Protein AF-A0A6V7TRR9-F1 (afdb_monomer_lite)

Foldseek 3Di:
DDDDDDDDDPDDDPDDDDDDPDDDDPPPPLPPLAPCPPPPPVVVNVVVVVVVVVVVVVVCCVQQPVVVVVDDDQPDPVDPVSSVLVSCVVPVCSNCPVVVVVVVVLVSLVVVLVVLVVPPDCVDPLSVLVSVLSVLLSCLQVVLVVVLVVLSVVQSVVCVVVVDRDPVSVVVNVVSVVSNVVSVVVSLVSCCVRPPVSVVVVVVVVVVVVVVVCCVVVVPPPPPPPPPPPPPPPPPDDDDDDDD

Structure (mmCIF, N/CA/C/O backbone):
data_AF-A0A6V7TRR9-F1
#
_entry.id   AF-A0A6V7TRR9-F1
#
loop_
_atom_site.group_PDB
_atom_site.id
_atom_site.type_symbol
_atom_site.label_atom_id
_atom_site.label_alt_id
_atom_site.label_comp_id
_atom_site.label_asym_id
_atom_site.label_entity_id
_atom_site.label_seq_id
_atom_site.pdbx_PDB_ins_code
_atom_site.Cartn_x
_atom_site.Cartn_y
_atom_site.Cartn_z
_atom_site.occupancy
_atom_site.B_iso_or_equiv
_atom_site.auth_seq_id
_atom_site.auth_comp_id
_atom_site.auth_asym_id
_atom_site.auth_atom_id
_atom_site.pdbx_PDB_model_num
ATOM 1 N N . MET A 1 1 ? -30.151 -14.901 37.713 1.00 38.03 1 MET A N 1
ATOM 2 C CA . MET A 1 1 ? -28.768 -14.539 38.106 1.00 38.03 1 MET A CA 1
ATOM 3 C C . MET A 1 1 ? -28.454 -13.166 37.511 1.00 38.03 1 MET A C 1
ATOM 5 O O . MET A 1 1 ? -28.958 -12.867 36.439 1.00 38.03 1 MET A O 1
ATOM 9 N N . ARG A 1 2 ? -27.819 -12.290 38.294 1.00 32.06 2 ARG A N 1
ATOM 10 C CA . ARG A 1 2 ? -28.101 -10.841 38.404 1.00 32.06 2 ARG A CA 1
ATOM 11 C C . ARG A 1 2 ? -27.844 -9.983 37.149 1.00 32.06 2 ARG A C 1
ATOM 13 O O . ARG A 1 2 ? -26.783 -10.049 36.542 1.00 32.06 2 ARG A O 1
ATOM 20 N N . ARG A 1 3 ? -28.818 -9.105 36.864 1.00 35.06 3 ARG A N 1
ATOM 21 C CA . ARG A 1 3 ? -28.727 -7.919 35.995 1.00 35.06 3 ARG A CA 1
ATOM 22 C C . ARG A 1 3 ? -27.837 -6.868 36.670 1.00 35.06 3 ARG A C 1
ATOM 24 O O . ARG A 1 3 ? -28.129 -6.480 37.797 1.00 35.06 3 ARG A O 1
ATOM 31 N N . TYR A 1 4 ? -26.810 -6.383 35.979 1.00 39.75 4 TYR A N 1
ATOM 32 C CA . TYR A 1 4 ? -26.099 -5.155 36.342 1.00 39.75 4 TYR A CA 1
ATOM 33 C C . TYR A 1 4 ? -26.648 -4.007 35.489 1.00 39.75 4 TYR A C 1
ATOM 35 O O . TYR A 1 4 ? -26.302 -3.865 34.319 1.00 39.75 4 TYR A O 1
ATOM 43 N N . LEU A 1 5 ? -27.539 -3.211 36.080 1.00 37.50 5 LEU A N 1
ATOM 44 C CA . LEU A 1 5 ? -27.894 -1.877 35.600 1.00 37.50 5 LEU A CA 1
ATOM 45 C C . LEU A 1 5 ? -26.961 -0.890 36.308 1.00 37.50 5 LEU A C 1
ATOM 47 O O . LEU A 1 5 ? -27.165 -0.563 37.473 1.00 37.50 5 LEU A O 1
ATOM 51 N N . GLY A 1 6 ? -25.902 -0.469 35.618 1.00 36.91 6 GLY A N 1
ATOM 52 C CA . GLY A 1 6 ? -25.044 0.628 36.057 1.00 36.91 6 GLY A CA 1
ATOM 53 C C . GLY A 1 6 ? -25.669 1.959 35.655 1.00 36.91 6 GLY A C 1
ATOM 54 O O . GLY A 1 6 ? -25.513 2.400 34.520 1.00 36.91 6 GLY A O 1
ATOM 55 N N . VAL A 1 7 ? -26.400 2.573 36.582 1.00 37.81 7 VAL A N 1
ATOM 56 C CA . VAL A 1 7 ? -26.880 3.955 36.481 1.00 37.81 7 VAL A CA 1
ATOM 57 C C . VAL A 1 7 ? -25.697 4.875 36.785 1.00 37.81 7 VAL A C 1
ATOM 59 O O . VAL A 1 7 ? -25.261 4.966 37.928 1.00 37.81 7 VAL A O 1
ATOM 62 N N . TYR A 1 8 ? -25.154 5.544 35.768 1.00 38.12 8 TYR A N 1
ATOM 63 C CA . TYR A 1 8 ? -24.200 6.634 35.969 1.00 38.12 8 TYR A CA 1
ATOM 64 C C . TYR A 1 8 ? -24.973 7.920 36.275 1.00 38.12 8 TYR A C 1
ATOM 66 O O . TYR A 1 8 ? -25.572 8.524 35.386 1.00 38.12 8 TYR A O 1
ATOM 74 N N . SER A 1 9 ? -24.958 8.342 37.539 1.00 40.31 9 SER A N 1
ATOM 75 C CA . SER A 1 9 ? -25.403 9.672 37.950 1.00 40.31 9 SER A CA 1
ATOM 76 C C . SER A 1 9 ? -24.339 10.704 37.567 1.00 40.31 9 SER A C 1
ATOM 78 O O . SER A 1 9 ? -23.274 10.773 38.179 1.00 40.31 9 SER A O 1
ATOM 80 N N . THR A 1 10 ? -24.614 11.525 36.558 1.00 41.97 10 THR A N 1
ATOM 81 C CA . THR A 1 10 ? -23.818 12.722 36.267 1.00 41.97 10 THR A CA 1
ATOM 82 C C . THR A 1 10 ? -24.244 13.850 37.203 1.00 41.97 10 THR A C 1
ATOM 84 O O . THR A 1 10 ? -25.155 14.617 36.888 1.00 41.97 10 THR A O 1
ATOM 87 N N . THR A 1 11 ? -23.594 13.969 38.357 1.00 46.47 11 THR A N 1
ATOM 88 C CA . THR A 1 11 ? -23.618 15.201 39.153 1.00 46.47 11 THR A CA 1
ATOM 89 C C . THR A 1 11 ? -22.784 16.254 38.424 1.00 46.47 11 THR A C 1
ATOM 91 O O . THR A 1 11 ? -21.558 16.165 38.377 1.00 46.47 11 THR A O 1
ATOM 94 N N . ARG A 1 12 ? -23.458 17.218 37.785 1.00 41.88 12 ARG A N 1
ATOM 95 C CA . ARG A 1 12 ? -22.833 18.443 37.270 1.00 41.88 12 ARG A CA 1
ATOM 96 C C . ARG A 1 12 ? -22.435 19.307 38.460 1.00 41.88 12 ARG A C 1
ATOM 98 O O . ARG A 1 12 ? -23.299 19.673 39.245 1.00 41.88 12 ARG A O 1
ATOM 105 N N . ASP A 1 13 ? -21.154 19.632 38.545 1.00 50.84 13 ASP A N 1
ATOM 106 C CA . ASP A 1 13 ? -20.593 20.592 39.491 1.00 50.84 13 ASP A CA 1
ATOM 107 C C . ASP A 1 13 ? -20.585 21.987 38.825 1.00 50.84 13 ASP A C 1
ATOM 109 O O . ASP A 1 13 ? -19.843 22.193 37.855 1.00 50.84 13 ASP A O 1
ATOM 113 N N . PRO A 1 14 ? -21.459 22.934 39.221 1.00 48.81 14 PRO A N 1
ATOM 114 C CA . PRO A 1 14 ? -21.578 24.235 38.581 1.00 48.81 14 PRO A CA 1
ATOM 115 C C . PRO A 1 14 ? -20.700 25.244 39.324 1.00 48.81 14 PRO A C 1
ATOM 117 O O . PRO A 1 14 ? -21.192 26.060 40.096 1.00 48.81 14 PRO A O 1
ATOM 120 N N . GLY A 1 15 ? -19.383 25.198 39.122 1.00 54.69 15 GLY A N 1
ATOM 121 C CA . GLY A 1 15 ? -18.537 26.164 39.821 1.00 54.69 15 GLY A CA 1
ATOM 122 C C . GLY A 1 15 ? -17.043 25.978 39.664 1.00 54.69 15 GLY A C 1
ATOM 123 O O . GLY A 1 15 ? -16.361 25.692 40.638 1.00 54.69 15 GLY A O 1
ATOM 124 N N . LYS A 1 16 ? -16.504 26.214 38.464 1.00 43.06 16 LYS A N 1
ATOM 125 C CA . LYS A 1 16 ? -15.100 26.634 38.327 1.00 43.06 16 LYS A CA 1
ATOM 126 C C . LYS A 1 16 ? -14.901 27.492 37.085 1.00 43.06 16 LYS A C 1
ATOM 128 O O . LYS A 1 16 ? -14.602 27.019 35.993 1.00 43.06 16 LYS A O 1
ATOM 133 N N . ILE A 1 17 ? -15.080 28.791 37.302 1.00 51.94 17 ILE A N 1
ATOM 134 C CA . ILE A 1 17 ? -14.523 29.858 36.477 1.00 51.94 17 ILE A CA 1
ATOM 135 C C . ILE A 1 17 ? -13.013 29.850 36.736 1.00 51.94 17 ILE A C 1
ATOM 137 O O . ILE A 1 17 ? -12.580 30.118 37.854 1.00 51.94 17 ILE A O 1
ATOM 141 N N . LEU A 1 18 ? -12.212 29.530 35.720 1.00 45.78 18 LEU A N 1
ATOM 142 C CA . LEU A 1 18 ? -10.783 29.832 35.716 1.00 45.78 18 LEU A CA 1
ATOM 143 C C . LEU A 1 18 ? -10.451 30.617 34.451 1.00 45.78 18 LEU A C 1
ATOM 145 O O . LEU A 1 18 ? -10.335 30.088 33.347 1.00 45.78 18 LEU A O 1
ATOM 149 N N . THR A 1 19 ? -10.333 31.920 34.671 1.00 47.03 19 THR A N 1
ATOM 150 C CA . THR A 1 19 ? -9.677 32.913 33.833 1.00 47.03 19 THR A CA 1
ATOM 151 C C . THR A 1 19 ? -8.191 32.572 33.697 1.00 47.03 19 THR A C 1
ATOM 153 O O . THR A 1 19 ? -7.508 32.265 34.671 1.00 47.03 19 THR A O 1
ATOM 156 N N . GLY A 1 20 ? -7.676 32.603 32.468 1.00 38.06 20 GLY A N 1
ATOM 157 C CA . GLY A 1 20 ? -6.274 32.279 32.208 1.00 38.06 20 GLY A CA 1
ATOM 158 C C . GLY A 1 20 ? -5.931 32.205 30.726 1.00 38.06 20 GLY A C 1
ATOM 159 O O . GLY A 1 20 ? -5.372 31.210 30.272 1.00 38.06 20 GLY A O 1
ATOM 160 N N . SER A 1 21 ? -6.270 33.247 29.962 1.00 39.97 21 SER A N 1
ATOM 161 C CA . SER A 1 21 ? -5.803 33.424 28.583 1.00 39.97 21 SER A CA 1
ATOM 162 C C . SER A 1 21 ? -4.301 33.730 28.581 1.00 39.97 21 SER A C 1
ATOM 164 O O . SER A 1 21 ? -3.885 34.886 28.528 1.00 39.97 21 SER A O 1
ATOM 166 N N . ARG A 1 22 ? -3.470 32.685 28.654 1.00 38.69 22 ARG A N 1
ATOM 167 C CA . ARG A 1 22 ? -2.060 32.764 28.255 1.00 38.69 22 ARG A CA 1
ATOM 168 C C . ARG A 1 22 ? -1.987 32.593 26.741 1.00 38.69 22 ARG A C 1
ATOM 170 O O . ARG A 1 22 ? -2.239 31.501 26.229 1.00 38.69 22 ARG A O 1
ATOM 177 N N . SER A 1 23 ? -1.622 33.668 26.048 1.00 45.09 23 SER A N 1
ATOM 178 C CA . SER A 1 23 ? -1.169 33.634 24.660 1.00 45.09 23 SER A CA 1
ATOM 179 C C . SER A 1 23 ? -0.019 32.632 24.541 1.00 45.09 23 SER A C 1
ATOM 181 O O . SER A 1 23 ? 1.038 32.783 25.153 1.00 45.09 23 SER A O 1
ATOM 183 N N . ARG A 1 24 ? -0.247 31.547 23.797 1.00 37.84 24 ARG A N 1
ATOM 184 C CA . ARG A 1 24 ? 0.816 30.607 23.435 1.00 37.84 24 ARG A CA 1
ATOM 185 C C . ARG A 1 24 ? 1.415 31.047 22.100 1.00 37.84 24 ARG A C 1
ATOM 187 O O . ARG A 1 24 ? 0.652 31.395 21.199 1.00 37.84 24 ARG A O 1
ATOM 194 N N . PRO A 1 25 ? 2.749 31.042 21.967 1.00 35.28 25 PRO A N 1
ATOM 195 C CA . PRO A 1 25 ? 3.418 31.497 20.763 1.00 35.28 25 PRO A CA 1
ATOM 196 C C . PRO A 1 25 ? 3.114 30.574 19.581 1.00 35.28 25 PRO A C 1
ATOM 198 O O . PRO A 1 25 ? 2.922 29.362 19.722 1.00 35.28 25 PRO A O 1
ATOM 201 N N . ILE A 1 26 ? 3.087 31.210 18.415 1.00 38.41 26 ILE A N 1
ATOM 202 C CA . ILE A 1 26 ? 2.867 30.677 17.074 1.00 38.41 26 ILE A CA 1
ATOM 203 C C . ILE A 1 26 ? 3.796 29.477 16.832 1.00 38.41 26 ILE A C 1
ATOM 205 O O . ILE A 1 26 ? 4.953 29.606 16.458 1.00 38.41 26 ILE A O 1
ATOM 209 N N . SER A 1 27 ? 3.274 28.283 17.091 1.00 33.06 27 SER A N 1
ATOM 210 C CA . SER A 1 27 ? 3.818 26.986 16.649 1.00 33.06 27 SER A CA 1
ATOM 211 C C . SER A 1 27 ? 2.680 26.011 16.299 1.00 33.06 27 SER A C 1
ATOM 213 O O . SER A 1 27 ? 2.865 24.807 16.135 1.00 33.06 27 SER A O 1
ATOM 215 N N . THR A 1 28 ? 1.461 26.542 16.168 1.00 35.84 28 THR A N 1
ATOM 216 C CA . THR A 1 28 ? 0.192 25.802 16.161 1.00 35.84 28 THR A CA 1
ATOM 217 C C . THR A 1 28 ? -0.247 25.328 14.771 1.00 35.84 28 THR A C 1
ATOM 219 O O . THR A 1 28 ? -1.377 24.881 14.616 1.00 35.84 28 THR A O 1
ATOM 222 N N . ILE A 1 29 ? 0.622 25.376 13.758 1.00 38.75 29 ILE A N 1
ATOM 223 C CA . ILE A 1 29 ? 0.237 25.010 12.382 1.00 38.75 29 ILE A CA 1
ATOM 224 C C . ILE A 1 29 ? 0.508 23.528 12.057 1.00 38.75 29 ILE A C 1
ATOM 226 O O . ILE A 1 29 ? -0.183 22.960 11.221 1.00 38.75 29 ILE A O 1
ATOM 230 N N . TYR A 1 30 ? 1.389 22.829 12.783 1.00 34.22 30 TYR A N 1
ATOM 231 C CA . TYR A 1 30 ? 1.805 21.468 12.388 1.00 34.22 30 TYR A CA 1
ATOM 232 C C . TYR A 1 30 ? 1.307 20.313 13.277 1.00 34.22 30 TYR A C 1
ATOM 234 O O . TYR A 1 30 ? 1.695 19.166 13.083 1.00 34.22 30 TYR A O 1
ATOM 242 N N . ILE A 1 31 ? 0.384 20.562 14.216 1.00 38.81 31 ILE A N 1
ATOM 243 C CA . ILE A 1 31 ? -0.153 19.528 15.134 1.00 38.81 31 ILE A CA 1
ATOM 244 C C . ILE A 1 31 ? -1.664 19.311 14.919 1.00 38.81 31 ILE A C 1
ATOM 246 O O . ILE A 1 31 ? -2.417 19.076 15.860 1.00 38.81 31 ILE A O 1
ATOM 250 N N . HIS A 1 32 ? -2.140 19.384 13.673 1.00 34.19 32 HIS A N 1
ATOM 251 C CA . HIS A 1 32 ? -3.550 19.109 13.355 1.00 34.19 32 HIS A CA 1
ATOM 252 C C . HIS A 1 32 ? -3.826 17.679 12.861 1.00 34.19 32 HIS A C 1
ATOM 254 O O . HIS A 1 32 ? -4.979 17.255 12.875 1.00 34.19 32 HIS A O 1
ATOM 260 N N . ILE A 1 33 ? -2.796 16.901 12.503 1.00 44.62 33 ILE A N 1
ATOM 261 C CA . ILE A 1 33 ? -2.981 15.604 11.824 1.00 44.62 33 ILE A CA 1
ATOM 262 C C . ILE A 1 33 ? -3.364 14.463 12.787 1.00 44.62 33 ILE A C 1
ATOM 264 O O . ILE A 1 33 ? -4.038 13.530 12.367 1.00 44.62 33 ILE A O 1
ATOM 268 N N . PHE A 1 34 ? -3.026 14.544 14.082 1.00 36.44 34 PHE A N 1
ATOM 269 C CA . PHE A 1 34 ? -3.284 13.431 15.018 1.00 36.44 34 PHE A CA 1
ATOM 270 C C . PHE A 1 34 ? -4.059 13.786 16.297 1.00 36.44 34 PHE A C 1
ATOM 272 O O . PHE A 1 34 ? -4.614 12.898 16.933 1.00 36.44 34 PHE A O 1
ATOM 279 N N . PHE A 1 35 ? -4.160 15.068 16.673 1.00 36.88 35 PHE A N 1
ATOM 280 C CA . PHE A 1 35 ? -4.798 15.474 17.940 1.00 36.88 35 PHE A CA 1
ATOM 281 C C . PHE A 1 35 ? -6.204 16.070 17.811 1.00 36.88 35 PHE A C 1
ATOM 283 O O . PHE A 1 35 ? -6.827 16.388 18.820 1.00 36.88 35 PHE A O 1
ATOM 290 N N . SER A 1 36 ? -6.753 16.186 16.602 1.00 39.50 36 SER A N 1
ATOM 291 C CA . SER A 1 36 ? -8.076 16.786 16.399 1.00 39.50 36 SER A CA 1
ATOM 292 C C . SER A 1 36 ? -9.201 15.757 16.249 1.00 39.50 36 SER A C 1
ATOM 294 O O . SER A 1 36 ? -10.174 15.987 15.538 1.00 39.50 36 SER A O 1
ATOM 296 N N . TYR A 1 37 ? -9.111 14.617 16.937 1.00 40.84 37 TYR A N 1
ATOM 297 C CA . TYR A 1 37 ? -10.202 13.634 16.925 1.00 40.84 37 TYR A CA 1
ATOM 298 C C . TYR A 1 37 ? -11.494 14.176 17.573 1.00 40.84 37 TYR A C 1
ATOM 300 O O . TYR A 1 37 ? -12.577 13.673 17.291 1.00 40.84 37 TYR A O 1
ATOM 308 N N . ASN A 1 38 ? -11.394 15.233 18.391 1.00 44.53 38 ASN A N 1
ATOM 309 C CA . ASN A 1 38 ? -12.534 15.776 19.131 1.00 44.53 38 ASN A CA 1
ATOM 310 C C . ASN A 1 38 ? -13.180 17.037 18.533 1.00 44.53 38 ASN A C 1
ATOM 312 O O . ASN A 1 38 ? -14.278 17.356 18.966 1.00 44.53 38 ASN A O 1
ATOM 316 N N . ASN A 1 39 ? -12.567 17.737 17.565 1.00 46.91 39 ASN A N 1
ATOM 317 C CA . ASN A 1 39 ? -13.111 19.016 17.062 1.00 46.91 39 ASN A CA 1
ATOM 318 C C . ASN A 1 39 ? -12.964 19.274 15.552 1.00 46.91 39 ASN A C 1
ATOM 320 O O . ASN A 1 39 ? -13.556 20.231 15.054 1.00 46.91 39 ASN A O 1
ATOM 324 N N . LEU A 1 40 ? -12.228 18.456 14.791 1.00 50.34 40 LEU A N 1
ATOM 325 C CA . LEU A 1 40 ? -12.258 18.568 13.332 1.00 50.34 40 LEU A CA 1
ATOM 326 C C . LEU A 1 40 ? -13.525 17.881 12.817 1.00 50.34 40 LEU A C 1
ATOM 328 O O . LEU A 1 40 ? -13.750 16.694 13.057 1.00 50.34 40 LEU A O 1
ATOM 332 N N . ASN A 1 41 ? -14.367 18.631 12.103 1.00 60.19 41 ASN A N 1
ATOM 333 C CA . ASN A 1 41 ? -15.529 18.069 11.426 1.00 60.19 41 ASN A CA 1
ATOM 334 C C . ASN A 1 41 ? -15.019 16.968 10.483 1.00 60.19 41 ASN A C 1
ATOM 336 O O . ASN A 1 41 ? -14.326 17.265 9.508 1.00 60.19 41 ASN A O 1
ATOM 340 N N . LYS A 1 42 ? -15.305 15.697 10.809 1.00 59.28 42 LYS A N 1
ATOM 341 C CA . LYS A 1 42 ? -14.736 14.500 10.153 1.00 59.28 42 LYS A CA 1
ATOM 342 C C . LYS A 1 42 ? -14.783 14.585 8.622 1.00 59.28 42 LYS A C 1
ATOM 344 O O . LYS A 1 42 ? -13.878 14.097 7.954 1.00 59.28 42 LYS A O 1
ATOM 349 N N . LYS A 1 43 ? -15.800 15.269 8.083 1.00 60.09 43 LYS A N 1
ATOM 350 C CA . LYS A 1 43 ? -15.958 15.578 6.656 1.00 60.09 43 LYS A CA 1
ATOM 351 C C . LYS A 1 43 ? -14.763 16.341 6.071 1.00 60.09 43 LYS A C 1
ATOM 353 O O . LYS A 1 43 ? -14.210 15.895 5.076 1.00 60.09 43 LYS A O 1
ATOM 358 N N . PHE A 1 44 ? -14.328 17.441 6.690 1.00 64.75 44 PHE A N 1
ATOM 359 C CA . PHE A 1 44 ? -13.210 18.247 6.180 1.00 64.75 44 PHE A CA 1
ATOM 360 C C . PHE A 1 44 ? -11.876 17.505 6.256 1.00 64.75 44 PHE A C 1
ATOM 362 O O . PHE A 1 44 ? -11.056 17.638 5.356 1.00 64.75 44 PHE A O 1
ATOM 369 N N . TYR A 1 45 ? -11.678 16.679 7.287 1.00 62.31 45 TYR A N 1
ATOM 370 C CA . TYR A 1 45 ? -10.485 15.839 7.402 1.00 62.31 45 TYR A CA 1
ATOM 371 C C . TYR A 1 45 ? -10.397 14.804 6.268 1.00 62.31 45 TYR A C 1
ATOM 373 O O . TYR A 1 45 ? -9.347 14.671 5.640 1.00 62.31 45 TYR A O 1
ATOM 381 N N . ILE A 1 46 ? -11.510 14.115 5.980 1.00 64.50 46 ILE A N 1
ATOM 382 C CA . ILE A 1 46 ? -11.594 13.146 4.878 1.00 64.50 46 ILE A CA 1
ATOM 383 C C . ILE A 1 46 ? -11.390 13.849 3.533 1.00 64.50 46 ILE A C 1
ATOM 385 O O . ILE A 1 46 ? -10.608 13.363 2.724 1.00 64.50 46 ILE A O 1
ATOM 389 N N . ILE A 1 47 ? -12.032 15.005 3.315 1.00 63.88 47 ILE A N 1
ATOM 390 C CA . ILE A 1 47 ? -11.865 15.795 2.085 1.00 63.88 47 ILE A CA 1
ATOM 391 C C . ILE A 1 47 ? -10.399 16.194 1.903 1.00 63.88 47 ILE A C 1
ATOM 393 O O . ILE A 1 47 ? -9.849 15.962 0.839 1.00 63.88 47 ILE A O 1
ATOM 397 N N . ALA A 1 48 ? -9.734 16.717 2.935 1.00 68.94 48 ALA A N 1
ATOM 398 C CA . ALA A 1 48 ? -8.333 17.122 2.834 1.00 68.94 48 ALA A CA 1
ATOM 399 C C . ALA A 1 48 ? -7.395 15.946 2.500 1.00 68.94 48 ALA A C 1
ATOM 401 O O . ALA A 1 48 ? -6.498 16.097 1.668 1.00 68.94 48 ALA A O 1
ATOM 402 N N . HIS A 1 49 ? -7.614 14.770 3.104 1.00 68.38 49 HIS A N 1
ATOM 403 C CA . HIS A 1 49 ? -6.847 13.564 2.768 1.00 68.38 49 HIS A CA 1
ATOM 404 C C . HIS A 1 49 ? -7.110 13.110 1.332 1.00 68.38 49 HIS A C 1
ATOM 406 O O . HIS A 1 49 ? -6.163 12.822 0.604 1.00 68.38 49 HIS A O 1
ATOM 412 N N . LEU A 1 50 ? -8.377 13.089 0.913 1.00 68.44 50 LEU A N 1
ATOM 413 C CA . LEU A 1 50 ? -8.764 12.677 -0.432 1.00 68.44 50 LEU A CA 1
ATOM 414 C C . LEU A 1 50 ? -8.213 13.634 -1.497 1.00 68.44 50 LEU A C 1
ATOM 416 O O . LEU A 1 50 ? -7.647 13.175 -2.480 1.00 68.44 50 LEU A O 1
ATOM 420 N N . THR A 1 51 ? -8.307 14.949 -1.283 1.00 72.75 51 THR A N 1
ATOM 421 C CA . THR A 1 51 ? -7.750 15.962 -2.193 1.00 72.75 51 THR A CA 1
ATOM 422 C C . THR A 1 51 ? -6.238 15.822 -2.317 1.00 72.75 51 THR A C 1
ATOM 424 O O . THR A 1 51 ? -5.712 15.883 -3.421 1.00 72.75 51 THR A O 1
ATOM 427 N N . THR A 1 52 ? -5.539 15.601 -1.200 1.00 71.69 52 THR A N 1
ATOM 428 C CA . THR A 1 52 ? -4.087 15.374 -1.210 1.00 71.69 52 THR A CA 1
ATOM 429 C C . THR A 1 52 ? -3.728 14.123 -2.014 1.00 71.69 52 THR A C 1
ATOM 431 O O . THR A 1 52 ? -2.808 14.163 -2.824 1.00 71.69 52 THR A O 1
ATOM 434 N N . LEU A 1 53 ? -4.475 13.031 -1.830 1.00 72.81 53 LEU A N 1
ATOM 435 C CA . LEU A 1 53 ? -4.257 11.775 -2.550 1.00 72.81 53 LEU A CA 1
ATOM 436 C C . LEU A 1 53 ? -4.504 11.932 -4.058 1.00 72.81 53 LEU A C 1
ATOM 438 O O . LEU A 1 53 ? -3.633 11.592 -4.849 1.00 72.81 53 LEU A O 1
ATOM 442 N N . ILE A 1 54 ? -5.621 12.553 -4.448 1.00 77.06 54 ILE A N 1
ATOM 443 C CA . ILE A 1 54 ? -5.941 12.836 -5.857 1.00 77.06 54 ILE A CA 1
ATOM 444 C C . ILE A 1 54 ? -4.878 13.736 -6.494 1.00 77.06 54 ILE A C 1
ATOM 446 O O . ILE A 1 54 ? -4.476 13.503 -7.630 1.00 77.06 54 ILE A O 1
ATOM 450 N N . LEU A 1 55 ? -4.405 14.762 -5.781 1.00 80.00 55 LEU A N 1
ATOM 451 C CA . LEU A 1 55 ? -3.354 15.644 -6.286 1.00 80.00 55 LEU A CA 1
ATOM 452 C C . LEU A 1 55 ? -2.063 14.865 -6.570 1.00 80.00 55 LEU A C 1
ATOM 454 O O . LEU A 1 55 ? -1.432 15.090 -7.601 1.00 80.00 55 LEU A O 1
ATOM 458 N N . PHE A 1 56 ? -1.690 13.933 -5.689 1.00 76.31 56 PHE A N 1
ATOM 459 C CA . PHE A 1 56 ? -0.537 13.063 -5.917 1.00 76.31 56 PHE A CA 1
ATOM 460 C C . PHE A 1 56 ? -0.732 12.144 -7.121 1.00 76.31 56 PHE A C 1
ATOM 462 O O . PHE A 1 56 ? 0.176 12.048 -7.946 1.00 76.31 56 PHE A O 1
ATOM 469 N N . ASP A 1 57 ? -1.908 11.538 -7.268 1.00 75.81 57 ASP A N 1
ATOM 470 C CA . ASP A 1 57 ? -2.215 10.684 -8.418 1.00 75.81 57 ASP A CA 1
ATOM 471 C C . ASP A 1 57 ? -2.166 11.471 -9.735 1.00 75.81 57 ASP A C 1
ATOM 473 O O . ASP A 1 57 ? -1.642 10.973 -10.729 1.00 75.81 57 ASP A O 1
ATOM 477 N N . ILE A 1 58 ? -2.629 12.728 -9.740 1.00 84.00 58 ILE A N 1
ATOM 478 C CA . ILE A 1 58 ? -2.521 13.626 -10.901 1.00 84.00 58 ILE A CA 1
ATOM 479 C C . ILE A 1 58 ? -1.053 13.920 -11.228 1.00 84.00 58 ILE A C 1
ATOM 481 O O . ILE A 1 58 ? -0.674 13.864 -12.395 1.00 84.00 58 ILE A O 1
ATOM 485 N N . ILE A 1 59 ? -0.214 14.210 -10.229 1.00 81.44 59 ILE A N 1
ATOM 486 C CA . ILE A 1 59 ? 1.222 14.456 -10.447 1.00 81.44 59 ILE A CA 1
ATOM 487 C C . ILE A 1 59 ? 1.893 13.210 -11.033 1.00 81.44 59 ILE A C 1
ATOM 489 O O . ILE A 1 59 ? 2.635 13.320 -12.008 1.00 81.44 59 ILE A O 1
ATOM 493 N N . ILE A 1 60 ? 1.608 12.028 -10.480 1.00 76.19 60 ILE A N 1
ATOM 494 C CA . ILE A 1 60 ? 2.125 10.760 -11.007 1.00 76.19 60 ILE A CA 1
ATOM 495 C C . ILE A 1 60 ? 1.629 10.554 -12.440 1.00 76.19 60 ILE A C 1
ATOM 497 O O . ILE A 1 60 ? 2.430 10.269 -13.321 1.00 76.19 60 ILE A O 1
ATOM 501 N N . PHE A 1 61 ? 0.345 10.764 -12.718 1.00 79.94 61 PHE A N 1
ATOM 502 C CA . PHE A 1 61 ? -0.202 10.633 -14.068 1.00 79.94 61 PHE A CA 1
ATOM 503 C C . PHE A 1 61 ? 0.491 11.568 -15.072 1.00 79.94 61 PHE A C 1
ATOM 505 O O . PHE A 1 61 ? 0.915 11.125 -16.139 1.00 79.94 61 PHE A O 1
ATOM 512 N N . LEU A 1 62 ? 0.664 12.845 -14.727 1.00 82.88 62 LEU A N 1
ATOM 513 C CA . LEU A 1 62 ? 1.310 13.827 -15.602 1.00 82.88 62 LEU A CA 1
ATOM 514 C C . LEU A 1 62 ? 2.800 13.535 -15.821 1.00 82.88 62 LEU A C 1
ATOM 516 O O . LEU A 1 62 ? 3.304 13.758 -16.916 1.00 82.88 62 LEU A O 1
ATOM 520 N N . LEU A 1 63 ? 3.508 13.027 -14.810 1.00 77.81 63 LEU A N 1
ATOM 521 C CA . LEU A 1 63 ? 4.937 12.721 -14.928 1.00 77.81 63 LEU A CA 1
ATOM 522 C C . LEU A 1 63 ? 5.213 11.364 -15.589 1.00 77.81 63 LEU A C 1
ATOM 524 O O . LEU A 1 63 ? 6.237 11.221 -16.251 1.00 77.81 63 LEU A O 1
ATOM 528 N N . TYR A 1 64 ? 4.330 10.378 -15.405 1.00 71.75 64 TYR A N 1
ATOM 529 C CA . TYR A 1 64 ? 4.571 8.999 -15.838 1.00 71.75 64 TYR A CA 1
ATOM 530 C C . TYR A 1 64 ? 3.798 8.607 -17.092 1.00 71.75 64 TYR A C 1
ATOM 532 O O . TYR A 1 64 ? 4.328 7.868 -17.912 1.00 71.75 64 TYR A O 1
ATOM 540 N N . ILE A 1 65 ? 2.556 9.073 -17.247 1.00 74.56 65 ILE A N 1
ATOM 541 C CA . ILE A 1 65 ? 1.662 8.612 -18.316 1.00 74.56 65 ILE A CA 1
ATOM 542 C C . ILE A 1 65 ? 1.652 9.572 -19.500 1.00 74.56 65 ILE A C 1
ATOM 544 O O . ILE A 1 65 ? 1.677 9.114 -20.638 1.00 74.56 65 ILE A O 1
ATOM 548 N N . MET A 1 66 ? 1.659 10.890 -19.269 1.00 79.50 66 MET A N 1
ATOM 549 C CA . MET A 1 66 ? 1.653 11.848 -20.384 1.00 79.50 66 MET A CA 1
ATOM 550 C C . MET A 1 66 ? 2.816 11.658 -21.370 1.00 79.50 66 MET A C 1
ATOM 552 O O . MET A 1 66 ? 2.544 11.595 -22.568 1.00 79.50 66 MET A O 1
ATOM 556 N N . PRO A 1 67 ? 4.071 11.476 -20.918 1.00 75.19 67 PRO A N 1
ATOM 557 C CA . PRO A 1 67 ? 5.192 11.297 -21.836 1.00 75.19 67 PRO A CA 1
ATOM 558 C C . PRO A 1 67 ? 5.113 10.023 -22.691 1.00 75.19 67 PRO A C 1
ATOM 560 O O . PRO A 1 67 ? 5.775 9.943 -23.720 1.00 75.19 67 PRO A O 1
ATOM 563 N N . ILE A 1 68 ? 4.309 9.024 -22.296 1.00 71.25 68 ILE A N 1
ATOM 564 C CA . ILE A 1 68 ? 4.133 7.775 -23.060 1.00 71.25 68 ILE A CA 1
ATOM 565 C C . ILE A 1 68 ? 3.433 8.048 -24.395 1.00 71.25 68 ILE A C 1
ATOM 567 O O . ILE A 1 68 ? 3.747 7.400 -25.392 1.00 71.25 68 ILE A O 1
ATOM 571 N N . PHE A 1 69 ? 2.517 9.022 -24.447 1.00 77.88 69 PHE A N 1
ATOM 572 C CA . PHE A 1 69 ? 1.742 9.315 -25.658 1.00 77.88 69 PHE A CA 1
ATOM 573 C C . PHE A 1 69 ? 2.589 9.848 -26.820 1.00 77.88 69 PHE A C 1
ATOM 575 O O . PHE A 1 69 ? 2.168 9.740 -27.972 1.00 77.88 69 PHE A O 1
ATOM 582 N N . ASP A 1 70 ? 3.788 10.359 -26.538 1.00 77.81 70 ASP A N 1
ATOM 583 C CA . ASP A 1 70 ? 4.688 10.898 -27.556 1.00 77.81 70 ASP A CA 1
ATOM 584 C C . ASP A 1 70 ? 5.550 9.813 -28.240 1.00 77.81 70 ASP A C 1
ATOM 586 O O . ASP A 1 70 ? 6.180 10.082 -29.267 1.00 77.81 70 ASP A O 1
ATOM 590 N N . TYR A 1 71 ? 5.559 8.568 -27.739 1.00 67.44 71 TYR A N 1
ATOM 591 C CA . TYR A 1 71 ? 6.403 7.489 -28.272 1.00 67.44 71 TYR A CA 1
ATOM 592 C C . TYR A 1 71 ? 5.605 6.446 -29.065 1.00 67.44 71 TYR A C 1
ATOM 594 O O . TYR A 1 71 ? 4.728 5.760 -28.549 1.00 67.44 71 TYR A O 1
ATOM 602 N N . LYS A 1 72 ? 5.963 6.268 -30.345 1.00 63.12 72 LYS A N 1
ATOM 603 C CA . LYS A 1 72 ? 5.247 5.380 -31.283 1.00 63.12 72 LYS A CA 1
ATOM 604 C C . LYS A 1 72 ? 5.571 3.883 -31.158 1.00 63.12 72 LYS A C 1
ATOM 606 O O . LYS A 1 72 ? 4.835 3.083 -31.726 1.00 63.12 72 LYS A O 1
ATOM 611 N N . THR A 1 73 ? 6.647 3.484 -30.472 1.00 66.31 73 THR A N 1
ATOM 612 C CA . THR A 1 73 ? 7.154 2.092 -30.520 1.00 66.31 73 THR A CA 1
ATOM 613 C C . THR A 1 73 ? 7.785 1.603 -29.210 1.00 66.31 73 THR A C 1
ATOM 615 O O . THR A 1 73 ? 8.854 0.995 -29.230 1.00 66.31 73 THR A O 1
ATOM 618 N N . VAL A 1 74 ? 7.162 1.854 -28.055 1.00 61.78 74 VAL A N 1
ATOM 619 C CA . VAL A 1 74 ? 7.627 1.239 -26.798 1.00 61.78 74 VAL A CA 1
ATOM 620 C C . VAL A 1 74 ? 7.072 -0.183 -26.710 1.00 61.78 74 VAL A C 1
ATOM 622 O O . VAL A 1 74 ? 5.858 -0.379 -26.720 1.00 61.78 74 VAL A O 1
ATOM 625 N N . ILE A 1 75 ? 7.951 -1.185 -26.637 1.00 61.50 75 ILE A N 1
ATOM 626 C CA . ILE A 1 75 ? 7.551 -2.563 -26.333 1.00 61.50 75 ILE A CA 1
ATOM 627 C C . ILE A 1 75 ? 7.235 -2.610 -24.837 1.00 61.50 75 ILE A C 1
ATOM 629 O O . ILE A 1 75 ? 8.137 -2.569 -24.006 1.00 61.50 75 ILE A O 1
ATOM 633 N N . VAL A 1 76 ? 5.946 -2.651 -24.503 1.00 64.31 76 VAL A N 1
ATOM 634 C CA . VAL A 1 76 ? 5.463 -2.753 -23.123 1.00 64.31 76 VAL A CA 1
ATOM 635 C C . VAL A 1 76 ? 5.161 -4.222 -22.838 1.00 64.31 76 VAL A C 1
ATOM 637 O O . VAL A 1 76 ? 4.314 -4.830 -23.491 1.00 64.31 76 VAL A O 1
ATOM 640 N N . THR A 1 77 ? 5.849 -4.803 -21.860 1.00 65.19 77 THR A N 1
ATOM 641 C CA . THR A 1 77 ? 5.629 -6.176 -21.370 1.00 65.19 77 THR A CA 1
ATOM 642 C C . THR A 1 77 ? 4.413 -6.278 -20.441 1.00 65.19 77 THR A C 1
ATOM 644 O O . THR A 1 77 ? 4.040 -7.365 -20.005 1.00 65.19 77 THR A O 1
ATOM 647 N N . GLY A 1 78 ? 3.781 -5.140 -20.132 1.00 64.19 78 GLY A N 1
ATOM 648 C CA . GLY A 1 78 ? 2.686 -5.023 -19.168 1.00 64.19 78 GLY A CA 1
ATOM 649 C C . GLY A 1 78 ? 3.177 -4.965 -17.721 1.00 64.19 78 GLY A C 1
ATOM 650 O O . GLY A 1 78 ? 2.367 -4.903 -16.796 1.00 64.19 78 GLY A O 1
ATOM 651 N N . SER A 1 79 ? 4.497 -4.968 -17.515 1.00 67.88 79 SER A N 1
ATOM 652 C CA . SER A 1 79 ? 5.108 -4.802 -16.205 1.00 67.88 79 SER A CA 1
ATOM 653 C C . SER A 1 79 ? 4.976 -3.354 -15.742 1.00 67.88 79 SER A C 1
ATOM 655 O O . SER A 1 79 ? 5.240 -2.416 -16.492 1.00 67.88 79 SER A O 1
ATOM 657 N N . SER A 1 80 ? 4.652 -3.145 -14.464 1.00 65.31 80 SER A N 1
ATOM 658 C CA . SER A 1 80 ? 4.698 -1.808 -13.856 1.00 65.31 80 SER A CA 1
ATOM 659 C C . SER A 1 80 ? 6.101 -1.189 -13.901 1.00 65.31 80 SER A C 1
ATOM 661 O O . SER A 1 80 ? 6.229 0.032 -13.816 1.00 65.31 80 SER A O 1
ATOM 663 N N . PHE A 1 81 ? 7.145 -2.011 -14.054 1.00 68.12 81 PHE A N 1
ATOM 664 C CA . PHE A 1 81 ? 8.522 -1.547 -14.213 1.00 68.12 81 PHE A CA 1
ATOM 665 C C . PHE A 1 81 ? 8.797 -0.916 -15.570 1.00 68.12 81 PHE A C 1
ATOM 667 O O . PHE A 1 81 ? 9.644 -0.031 -15.634 1.00 68.12 81 PHE A O 1
ATOM 674 N N . ASP A 1 82 ? 8.068 -1.292 -16.621 1.00 69.50 82 ASP A N 1
ATOM 675 C CA . ASP A 1 82 ? 8.255 -0.699 -17.949 1.00 69.50 82 ASP A CA 1
ATOM 676 C C . ASP A 1 82 ? 7.995 0.808 -17.893 1.00 69.50 82 ASP A C 1
ATOM 678 O O . ASP A 1 82 ? 8.753 1.591 -18.456 1.00 69.50 82 ASP A O 1
ATOM 682 N N . ASN A 1 83 ? 6.997 1.223 -17.104 1.00 71.00 83 ASN A N 1
ATOM 683 C CA . ASN A 1 83 ? 6.712 2.633 -16.848 1.00 71.00 83 ASN A CA 1
ATOM 684 C C . ASN A 1 83 ? 7.872 3.331 -16.125 1.00 71.00 83 ASN A C 1
ATOM 686 O O . ASN A 1 83 ? 8.190 4.473 -16.437 1.00 71.00 83 ASN A O 1
ATOM 690 N N . ILE A 1 84 ? 8.520 2.661 -15.166 1.00 72.50 84 ILE A N 1
ATOM 691 C CA . ILE A 1 84 ? 9.648 3.230 -14.413 1.00 72.50 84 ILE A CA 1
ATOM 692 C C . ILE A 1 84 ? 10.872 3.374 -15.318 1.00 72.50 84 ILE A C 1
ATOM 694 O O . ILE A 1 84 ? 11.482 4.441 -15.338 1.00 72.50 84 ILE A O 1
ATOM 698 N N . TYR A 1 85 ? 11.214 2.337 -16.087 1.00 71.88 85 TYR A N 1
ATOM 699 C CA . TYR A 1 85 ? 12.324 2.376 -17.042 1.00 71.88 85 TYR A CA 1
ATOM 700 C C . TYR A 1 85 ? 12.099 3.421 -18.132 1.00 71.88 85 TYR A C 1
ATOM 702 O O . TYR A 1 85 ? 13.006 4.189 -18.449 1.00 71.88 85 TYR A O 1
ATOM 710 N N . PHE A 1 86 ? 10.880 3.498 -18.661 1.00 73.69 86 PHE A N 1
ATOM 711 C CA . PHE A 1 86 ? 10.507 4.497 -19.651 1.00 73.69 86 PHE A CA 1
ATOM 712 C C . PHE A 1 86 ? 10.660 5.920 -19.098 1.00 73.69 86 PHE A C 1
ATOM 714 O O . PHE A 1 86 ? 11.337 6.756 -19.695 1.00 73.69 86 PHE A O 1
ATOM 721 N N . VAL A 1 87 ? 10.120 6.183 -17.909 1.00 74.69 87 VAL A N 1
ATOM 722 C CA . VAL A 1 87 ? 10.232 7.493 -17.255 1.00 74.69 87 VAL A CA 1
ATOM 723 C C . VAL A 1 87 ? 11.684 7.834 -16.914 1.00 74.69 87 VAL A C 1
ATOM 725 O O . VAL A 1 87 ? 12.101 8.972 -17.121 1.00 74.69 87 VAL A O 1
ATOM 728 N N . TYR A 1 88 ? 12.477 6.848 -16.481 1.00 76.62 88 TYR A N 1
ATOM 729 C CA . TYR A 1 88 ? 13.919 7.003 -16.269 1.00 76.62 88 TYR A CA 1
ATOM 730 C C . TYR A 1 88 ? 14.654 7.386 -17.562 1.00 76.62 88 TYR A C 1
ATOM 732 O O . TYR A 1 88 ? 15.540 8.237 -17.527 1.00 76.62 88 TYR A O 1
ATOM 740 N N . SER A 1 89 ? 14.268 6.801 -18.704 1.00 75.69 89 SER A N 1
ATOM 741 C CA . SER A 1 89 ? 14.874 7.100 -20.011 1.00 75.69 89 SER A CA 1
ATOM 742 C C . SER A 1 89 ? 14.590 8.525 -20.502 1.00 75.69 89 SER A C 1
ATOM 744 O O . SER A 1 89 ? 15.425 9.108 -21.189 1.00 75.69 89 SER A O 1
ATOM 746 N N . ILE A 1 90 ? 13.448 9.109 -20.115 1.00 80.88 90 ILE A N 1
ATOM 747 C CA . ILE A 1 90 ? 13.110 10.508 -20.415 1.00 80.88 90 ILE A CA 1
ATOM 748 C C . ILE A 1 90 ? 13.875 11.450 -19.490 1.00 80.88 90 ILE A C 1
ATOM 750 O O . ILE A 1 90 ? 14.501 12.409 -19.941 1.00 80.88 90 ILE A O 1
ATOM 754 N N . ASN A 1 91 ? 13.792 11.206 -18.181 1.00 80.50 91 ASN A N 1
ATOM 755 C CA . ASN A 1 91 ? 14.511 11.983 -17.188 1.00 80.50 91 ASN A CA 1
ATOM 756 C C . ASN A 1 91 ? 14.841 11.107 -15.970 1.00 80.50 91 ASN A C 1
ATOM 758 O O . ASN A 1 91 ? 13.928 10.707 -15.238 1.00 80.50 91 ASN A O 1
ATOM 762 N N . PRO A 1 92 ? 16.132 10.879 -15.671 1.00 80.69 92 PRO A N 1
ATOM 763 C CA . PRO A 1 92 ? 16.531 10.001 -14.578 1.00 80.69 92 PRO A CA 1
ATOM 764 C C . PRO A 1 92 ? 16.082 10.512 -13.202 1.00 80.69 92 PRO A C 1
ATOM 766 O O . PRO A 1 92 ? 16.036 9.730 -12.261 1.00 80.69 92 PRO A O 1
ATOM 769 N N . ILE A 1 93 ? 15.711 11.793 -13.059 1.00 79.69 93 ILE A N 1
ATOM 770 C CA . ILE A 1 93 ? 15.207 12.370 -11.802 1.00 79.69 93 ILE A CA 1
ATOM 771 C C . ILE A 1 93 ? 13.751 11.949 -11.524 1.00 79.69 93 ILE A C 1
ATOM 773 O O . ILE A 1 93 ? 13.343 11.864 -10.365 1.00 79.69 93 ILE A O 1
ATOM 777 N N . PHE A 1 94 ? 12.943 11.666 -12.549 1.00 78.25 94 PHE A N 1
ATOM 778 C CA . PHE A 1 94 ? 11.498 11.449 -12.382 1.00 78.25 94 PHE A CA 1
ATOM 779 C C . PHE A 1 94 ? 11.117 10.253 -11.489 1.00 78.25 94 PHE A C 1
ATOM 781 O O . PHE A 1 94 ? 10.227 10.411 -10.642 1.00 78.25 94 PHE A O 1
ATOM 788 N N . PRO A 1 95 ? 11.815 9.104 -11.560 1.00 73.44 95 PRO A N 1
ATOM 789 C CA . PRO A 1 95 ? 11.610 7.981 -10.640 1.00 73.44 95 PRO A CA 1
ATOM 790 C C . PRO A 1 95 ? 11.840 8.309 -9.157 1.00 73.44 95 PRO A C 1
ATOM 792 O O . PRO A 1 95 ? 11.320 7.615 -8.284 1.00 73.44 95 PRO A O 1
ATOM 795 N N . PHE A 1 96 ? 12.563 9.390 -8.841 1.00 76.38 96 PHE A N 1
ATOM 796 C CA . PHE A 1 96 ? 12.844 9.793 -7.460 1.00 76.38 96 PHE A CA 1
ATOM 797 C C . PHE A 1 96 ? 11.721 10.620 -6.812 1.00 76.38 96 PHE A C 1
ATOM 799 O O . PHE A 1 96 ? 11.678 10.722 -5.585 1.00 76.38 96 PHE A O 1
ATOM 806 N N . PHE A 1 97 ? 10.778 11.187 -7.575 1.00 79.25 97 PHE A N 1
ATOM 807 C CA . PHE A 1 97 ? 9.687 11.988 -6.992 1.00 79.25 97 PHE A CA 1
ATOM 808 C C . PHE A 1 97 ? 8.765 11.180 -6.062 1.00 79.25 97 PHE A C 1
ATOM 810 O O . PHE A 1 97 ? 8.544 11.628 -4.931 1.00 79.25 97 PHE A O 1
ATOM 817 N N . PRO A 1 98 ? 8.264 9.987 -6.447 1.00 74.44 98 PRO A N 1
ATOM 818 C CA . PRO A 1 98 ? 7.488 9.145 -5.534 1.00 74.44 98 PRO A CA 1
ATOM 819 C C . PRO A 1 98 ? 8.273 8.750 -4.280 1.00 74.44 98 PRO A C 1
ATOM 821 O O . PRO A 1 98 ? 7.710 8.704 -3.185 1.00 74.44 98 PRO A O 1
ATOM 824 N N . MET A 1 99 ? 9.586 8.525 -4.414 1.00 74.44 99 MET A N 1
ATOM 825 C CA . MET A 1 99 ? 10.467 8.238 -3.281 1.00 74.44 99 MET A CA 1
ATOM 826 C C . MET A 1 99 ? 10.521 9.421 -2.311 1.00 74.44 99 MET A C 1
ATOM 828 O O . MET A 1 99 ? 10.348 9.234 -1.107 1.00 74.44 99 MET A O 1
ATOM 832 N N . LEU A 1 100 ? 10.700 10.641 -2.822 1.00 79.81 100 LEU A N 1
ATOM 833 C CA . LEU A 1 100 ? 10.757 11.857 -2.010 1.00 79.81 100 LEU A CA 1
ATOM 834 C C . LEU A 1 100 ? 9.433 12.114 -1.279 1.00 79.81 100 LEU A C 1
ATOM 836 O O . LEU A 1 100 ? 9.436 12.372 -0.074 1.00 79.81 100 LEU A O 1
ATOM 840 N N . ILE A 1 101 ? 8.303 11.969 -1.976 1.00 77.50 101 ILE A N 1
ATOM 841 C CA . ILE A 1 101 ? 6.965 12.082 -1.374 1.00 77.50 101 ILE A CA 1
ATOM 842 C C . ILE A 1 101 ? 6.809 11.063 -0.246 1.00 77.50 101 ILE A C 1
ATOM 844 O O . ILE A 1 101 ? 6.380 11.412 0.855 1.00 77.50 101 ILE A O 1
ATOM 848 N N . PHE A 1 102 ? 7.216 9.818 -0.481 1.00 73.88 102 PHE A N 1
ATOM 849 C CA . PHE A 1 102 ? 7.109 8.783 0.533 1.00 73.88 102 PHE A CA 1
ATOM 850 C C . PHE A 1 102 ? 8.025 9.024 1.736 1.00 73.88 102 PHE A C 1
ATOM 852 O O . PHE A 1 102 ? 7.604 8.796 2.873 1.00 73.88 102 PHE A O 1
ATOM 859 N N . ILE A 1 103 ? 9.258 9.496 1.526 1.00 77.62 103 ILE A N 1
ATOM 860 C CA . ILE A 1 103 ? 10.165 9.879 2.619 1.00 77.62 103 ILE A CA 1
ATOM 861 C C . ILE A 1 103 ? 9.505 10.962 3.475 1.00 77.62 103 ILE A C 1
ATOM 863 O O . ILE A 1 103 ? 9.473 10.839 4.700 1.00 77.62 103 ILE A O 1
ATOM 867 N N . ILE A 1 104 ? 8.897 11.973 2.848 1.00 80.00 104 ILE A N 1
ATOM 868 C CA . ILE A 1 104 ? 8.153 13.020 3.560 1.00 80.00 104 ILE A CA 1
ATOM 869 C C . ILE A 1 104 ? 6.987 12.414 4.354 1.00 80.00 104 ILE A C 1
ATOM 871 O O . ILE A 1 104 ? 6.836 12.704 5.543 1.00 80.00 104 ILE A O 1
ATOM 875 N N . SER A 1 105 ? 6.181 11.534 3.750 1.00 76.81 105 SER A N 1
ATOM 876 C CA . SER A 1 105 ? 5.091 10.840 4.454 1.00 76.81 105 SER A CA 1
ATOM 877 C C . SER A 1 105 ? 5.600 10.016 5.640 1.00 76.81 105 SER A C 1
ATOM 879 O O . SER A 1 105 ? 5.008 10.044 6.717 1.00 76.81 105 SER A O 1
ATOM 881 N N . SER A 1 106 ? 6.722 9.326 5.471 1.00 74.44 106 SER A N 1
ATOM 882 C CA . SER A 1 106 ? 7.368 8.495 6.489 1.00 74.44 106 SER A CA 1
ATOM 883 C C . SER A 1 106 ? 7.861 9.315 7.673 1.00 74.44 106 SER A C 1
ATOM 885 O O . SER A 1 106 ? 7.589 8.971 8.824 1.00 74.44 106 SER A O 1
ATOM 887 N N . ILE A 1 107 ? 8.524 10.441 7.395 1.00 78.00 107 ILE A N 1
ATOM 888 C CA . ILE A 1 107 ? 8.948 11.412 8.407 1.00 78.00 107 ILE A CA 1
ATOM 889 C C . ILE A 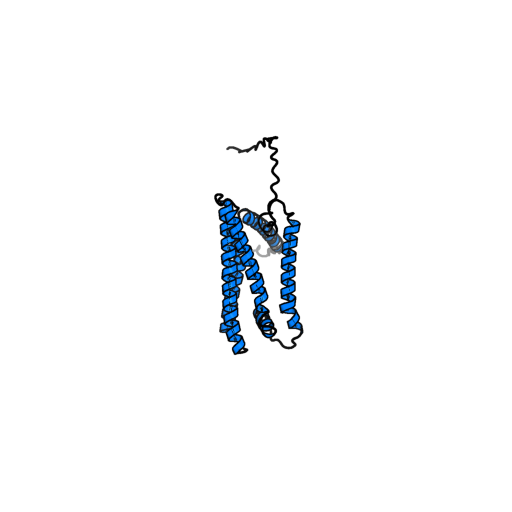1 107 ? 7.725 11.954 9.150 1.00 78.00 107 ILE A C 1
ATOM 891 O O . ILE A 1 107 ? 7.732 11.998 10.378 1.00 78.00 107 ILE A O 1
ATOM 895 N N . ASN A 1 108 ? 6.642 12.285 8.441 1.00 78.56 108 ASN A N 1
ATOM 896 C CA . ASN A 1 108 ? 5.400 12.732 9.072 1.00 78.56 108 ASN A CA 1
ATOM 897 C C . ASN A 1 108 ? 4.819 11.667 10.013 1.00 78.56 108 ASN A C 1
ATOM 899 O O . ASN A 1 108 ? 4.468 11.986 11.149 1.00 78.56 108 ASN A O 1
ATOM 903 N N . TYR A 1 109 ? 4.767 10.399 9.596 1.00 72.81 109 TYR A N 1
ATOM 904 C CA . TYR A 1 109 ? 4.319 9.307 10.465 1.00 72.81 109 TYR A CA 1
ATOM 905 C C . TYR A 1 109 ? 5.237 9.095 11.672 1.00 72.81 109 TYR A C 1
ATOM 907 O O . TYR A 1 109 ? 4.745 8.841 12.774 1.00 72.81 109 TYR A O 1
ATOM 915 N N . LEU A 1 110 ? 6.552 9.232 11.497 1.00 75.81 110 LEU A N 1
ATOM 916 C CA . LEU A 1 110 ? 7.520 9.142 12.587 1.00 75.81 110 LEU A CA 1
ATOM 917 C C . LEU A 1 110 ? 7.327 10.281 13.596 1.00 75.81 110 LEU A C 1
ATOM 919 O O . LEU A 1 110 ? 7.244 10.025 14.796 1.00 75.81 110 LEU A O 1
ATOM 923 N N . ILE A 1 111 ? 7.182 11.521 13.121 1.00 78.75 111 ILE A N 1
ATOM 924 C CA . ILE A 1 111 ? 6.880 12.692 13.958 1.00 78.75 111 ILE A CA 1
ATOM 925 C C . ILE A 1 111 ? 5.573 12.466 14.715 1.00 78.75 111 ILE A C 1
ATOM 927 O O . ILE A 1 111 ? 5.515 12.687 15.922 1.00 78.75 111 ILE A O 1
ATOM 931 N N . ILE A 1 112 ? 4.533 11.977 14.040 1.00 73.31 112 ILE A N 1
ATOM 932 C CA . ILE A 1 112 ? 3.249 11.648 14.663 1.00 73.31 112 ILE A CA 1
ATOM 933 C C . ILE A 1 112 ? 3.422 10.590 15.755 1.00 73.31 112 ILE A C 1
ATOM 935 O O . ILE A 1 112 ? 2.893 10.767 16.851 1.00 73.31 112 ILE A O 1
ATOM 939 N N . ALA A 1 113 ? 4.174 9.521 15.492 1.00 71.12 113 ALA A N 1
ATOM 940 C CA . ALA A 1 113 ? 4.437 8.474 16.474 1.00 71.12 113 ALA A CA 1
ATOM 941 C C . ALA A 1 113 ? 5.196 9.021 17.694 1.00 71.12 113 ALA A C 1
ATOM 943 O O . ALA A 1 113 ? 4.839 8.721 18.834 1.00 71.12 113 ALA A O 1
ATOM 944 N N . ILE A 1 114 ? 6.193 9.881 17.469 1.00 77.75 114 ILE A N 1
ATOM 945 C CA . ILE A 1 114 ? 6.945 10.567 18.526 1.00 77.75 114 ILE A CA 1
ATOM 946 C C . ILE A 1 114 ? 6.015 11.478 19.341 1.00 77.75 114 ILE A C 1
ATOM 948 O O . ILE A 1 114 ? 5.973 11.389 20.568 1.00 77.75 114 ILE A O 1
ATOM 952 N N . LEU A 1 115 ? 5.216 12.320 18.684 1.00 74.75 115 LEU A N 1
ATOM 953 C CA . LEU A 1 115 ? 4.272 13.222 19.349 1.00 74.75 115 LEU A CA 1
ATOM 954 C C . LEU A 1 115 ? 3.206 12.456 20.137 1.00 74.75 115 LEU A C 1
ATOM 956 O O . LEU A 1 115 ? 2.881 12.846 21.260 1.00 74.75 115 LEU A O 1
ATOM 960 N N . ALA A 1 116 ? 2.683 11.362 19.582 1.00 69.94 116 ALA A N 1
ATOM 961 C CA . ALA A 1 116 ? 1.752 10.476 20.270 1.00 69.94 116 ALA A CA 1
ATOM 962 C C . ALA A 1 116 ? 2.408 9.845 21.506 1.00 69.94 116 ALA A C 1
ATOM 964 O O . ALA A 1 116 ? 1.787 9.807 22.568 1.00 69.94 116 ALA A O 1
ATOM 965 N N . LYS A 1 117 ? 3.678 9.434 21.417 1.00 74.44 117 LYS A N 1
ATOM 966 C CA . LYS A 1 117 ? 4.438 8.915 22.562 1.00 74.44 117 LYS A CA 1
ATOM 967 C C . LYS A 1 117 ? 4.590 9.950 23.684 1.00 74.44 117 LYS A C 1
ATOM 969 O O . LYS A 1 117 ? 4.488 9.578 24.846 1.00 74.44 117 LYS A O 1
ATOM 974 N N . TYR A 1 118 ? 4.818 11.225 23.354 1.00 79.69 118 TYR A N 1
ATOM 975 C CA . TYR A 1 118 ? 5.036 12.280 24.356 1.00 79.69 118 TYR A CA 1
ATOM 976 C C . TYR A 1 118 ? 3.754 12.872 24.949 1.00 79.69 118 TYR A C 1
ATOM 978 O O . TYR A 1 118 ? 3.754 13.286 26.105 1.00 79.69 118 TYR A O 1
ATOM 986 N N . LYS A 1 119 ? 2.669 12.962 24.172 1.00 73.94 119 LYS A N 1
ATOM 987 C CA . LYS A 1 119 ? 1.420 13.593 24.631 1.00 73.94 119 LYS A CA 1
ATOM 988 C C . LYS A 1 119 ? 0.407 12.623 25.217 1.00 73.94 119 LYS A C 1
ATOM 990 O O . LYS A 1 119 ? -0.483 13.067 25.939 1.00 73.94 119 LYS A O 1
ATOM 995 N N . THR A 1 120 ? 0.482 11.345 24.866 1.00 72.25 120 THR A N 1
ATOM 996 C CA . THR A 1 120 ? -0.530 10.380 25.291 1.00 72.25 120 THR A CA 1
ATOM 997 C C . THR A 1 120 ? -0.005 9.552 26.437 1.00 72.25 120 THR A C 1
ATOM 999 O O . THR A 1 120 ? 1.092 9.006 26.364 1.00 72.25 120 THR A O 1
ATOM 1002 N N . ASP A 1 121 ? -0.808 9.442 27.489 1.00 76.06 121 ASP A N 1
ATOM 1003 C CA . ASP A 1 121 ? -0.471 8.593 28.614 1.00 76.06 121 ASP A CA 1
ATOM 1004 C C . ASP A 1 121 ? -0.473 7.115 28.175 1.00 76.06 121 ASP A C 1
ATOM 1006 O O . ASP A 1 121 ? -1.516 6.488 27.942 1.00 76.06 121 ASP A O 1
ATOM 1010 N N . LEU A 1 122 ? 0.733 6.567 28.014 1.00 77.44 122 LEU A N 1
ATOM 1011 C CA . LEU A 1 122 ? 0.973 5.179 27.617 1.00 77.44 122 LEU A CA 1
ATOM 1012 C C . LEU A 1 122 ? 0.715 4.182 28.755 1.00 77.44 122 LEU A C 1
ATOM 1014 O O . LEU A 1 122 ? 0.834 2.967 28.540 1.00 77.44 122 LEU A O 1
ATOM 1018 N N . THR A 1 123 ? 0.350 4.658 29.952 1.00 80.75 123 THR A N 1
ATOM 1019 C CA . THR A 1 123 ? -0.062 3.783 31.056 1.00 80.75 123 THR A CA 1
ATOM 1020 C C . THR A 1 123 ? -1.263 2.936 30.644 1.00 80.75 123 THR A C 1
ATOM 1022 O O . THR A 1 123 ? -1.293 1.732 30.922 1.00 80.75 123 THR A O 1
ATOM 1025 N N . THR A 1 124 ? -2.197 3.513 29.878 1.00 84.62 124 THR A N 1
ATOM 1026 C CA . THR A 1 124 ? -3.407 2.805 29.461 1.00 84.62 124 THR A CA 1
ATOM 1027 C C . THR A 1 124 ? -3.092 1.681 28.458 1.00 84.62 124 THR A C 1
ATOM 1029 O O . THR A 1 124 ? -2.377 1.878 27.466 1.00 84.62 124 THR A O 1
ATOM 1032 N N . PRO A 1 125 ? -3.658 0.473 28.648 1.00 86.81 125 PRO A N 1
ATOM 1033 C CA . PRO A 1 125 ? -3.405 -0.658 27.755 1.00 86.81 125 PRO A CA 1
ATOM 1034 C C . PRO A 1 125 ? -3.906 -0.395 26.328 1.00 86.81 125 PRO A C 1
ATOM 1036 O O . PRO A 1 125 ? -3.309 -0.890 25.371 1.00 86.81 125 PRO A O 1
ATOM 1039 N N . LYS A 1 126 ? -4.967 0.414 26.167 1.00 83.88 126 LYS A N 1
ATOM 1040 C CA . LYS A 1 126 ? -5.492 0.818 24.853 1.00 83.88 126 LYS A CA 1
ATOM 1041 C C . LYS A 1 126 ? -4.461 1.645 24.081 1.00 83.88 126 LYS A C 1
ATOM 1043 O O . LYS A 1 126 ? -4.126 1.282 22.956 1.00 83.88 126 LYS A O 1
ATOM 1048 N N . MET A 1 127 ? -3.902 2.695 24.687 1.00 79.12 127 MET A N 1
ATOM 1049 C CA . MET A 1 127 ? -2.922 3.553 24.007 1.00 79.12 127 MET A CA 1
ATOM 1050 C C . MET A 1 127 ? -1.626 2.820 23.677 1.00 79.12 127 MET A C 1
ATOM 1052 O O . MET A 1 127 ? -1.054 3.030 22.609 1.00 79.12 127 MET A O 1
ATOM 1056 N N . ARG A 1 128 ? -1.202 1.887 24.535 1.00 84.19 128 ARG A N 1
ATOM 1057 C CA . ARG A 1 128 ? -0.036 1.036 24.270 1.00 84.19 128 ARG A CA 1
ATOM 1058 C C . ARG A 1 128 ? -0.214 0.168 23.023 1.00 84.19 128 ARG A C 1
ATOM 1060 O O . ARG A 1 128 ? 0.717 0.048 22.230 1.00 84.19 128 ARG A O 1
ATOM 1067 N N . LYS A 1 129 ? -1.408 -0.406 22.828 1.00 84.81 129 LYS A N 1
ATOM 1068 C CA . LYS A 1 129 ? -1.742 -1.180 21.620 1.00 84.81 129 LYS A CA 1
ATOM 1069 C C . LYS A 1 129 ? -1.757 -0.306 20.368 1.00 84.81 129 LYS A C 1
ATOM 1071 O O . LYS A 1 129 ? -1.157 -0.694 19.372 1.00 84.81 129 LYS A O 1
ATOM 1076 N N . VAL A 1 130 ? -2.366 0.881 20.446 1.00 83.00 130 VAL A N 1
ATOM 1077 C CA . VAL A 1 130 ? -2.386 1.853 19.336 1.00 83.00 130 VAL A C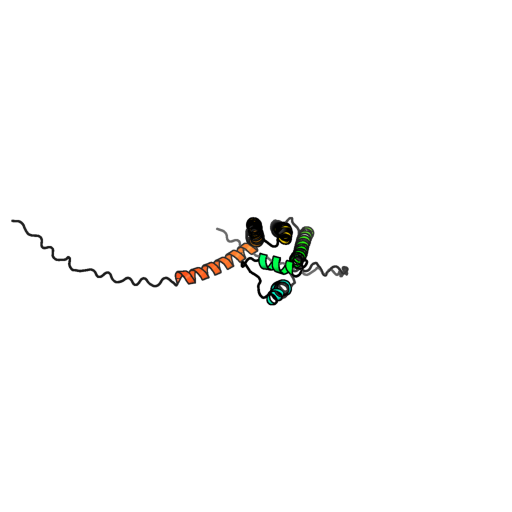A 1
ATOM 1078 C C . VAL A 1 130 ? -0.963 2.241 18.933 1.00 83.00 130 VAL A C 1
ATOM 1080 O O . VAL A 1 130 ? -0.609 2.150 17.757 1.00 83.00 130 VAL A O 1
ATOM 1083 N N . ASN A 1 131 ? -0.120 2.590 19.906 1.00 82.00 131 ASN A N 1
ATOM 1084 C CA . ASN A 1 131 ? 1.271 2.941 19.643 1.00 82.00 131 ASN A CA 1
ATOM 1085 C C . ASN A 1 131 ? 2.042 1.770 19.012 1.00 82.00 131 ASN A C 1
ATOM 1087 O O . ASN A 1 131 ? 2.729 1.958 18.014 1.00 82.00 131 ASN A O 1
ATOM 1091 N N . ARG A 1 132 ? 1.862 0.543 19.525 1.00 86.25 132 ARG A N 1
ATOM 1092 C CA . ARG A 1 132 ? 2.468 -0.664 18.941 1.00 86.25 132 ARG A CA 1
ATOM 1093 C C . ARG A 1 132 ? 2.039 -0.878 17.487 1.00 86.25 132 ARG A C 1
ATOM 1095 O O . ARG A 1 132 ? 2.894 -1.163 16.655 1.00 86.25 132 ARG A O 1
ATOM 1102 N N . SER A 1 133 ? 0.749 -0.737 17.171 1.00 88.00 133 SER A N 1
ATOM 1103 C CA . SER A 1 133 ? 0.274 -0.871 15.787 1.00 88.00 133 SER A CA 1
ATOM 1104 C C . SER A 1 133 ? 0.852 0.196 14.871 1.00 88.00 133 SER A C 1
ATOM 1106 O O . SER A 1 133 ? 1.286 -0.134 13.774 1.00 88.00 133 SER A O 1
ATOM 1108 N N . LEU A 1 134 ? 0.923 1.447 15.335 1.00 83.44 134 LEU A N 1
ATOM 1109 C CA . LEU A 1 134 ? 1.488 2.540 14.553 1.00 83.44 134 LEU A CA 1
ATOM 1110 C C . LEU A 1 134 ? 2.974 2.289 14.275 1.00 83.44 134 LEU A C 1
ATOM 1112 O O . LEU A 1 134 ? 3.399 2.386 13.130 1.00 83.44 134 LEU A O 1
ATOM 1116 N N . SER A 1 135 ? 3.750 1.884 15.285 1.00 85.50 135 SER A N 1
ATOM 1117 C CA . SER A 1 135 ? 5.163 1.539 15.100 1.00 85.50 135 SER A CA 1
ATOM 1118 C C . SER A 1 135 ? 5.364 0.371 14.133 1.00 85.50 135 SER A C 1
ATOM 1120 O O . SER A 1 135 ? 6.270 0.436 13.313 1.00 85.50 135 SER A O 1
ATOM 1122 N N . LEU A 1 136 ? 4.522 -0.669 14.187 1.00 88.75 136 LEU A N 1
ATOM 1123 C CA . LEU A 1 136 ? 4.600 -1.802 13.255 1.00 88.75 136 LEU A CA 1
ATOM 1124 C C . LEU A 1 136 ? 4.273 -1.394 11.814 1.00 88.75 136 LEU A C 1
ATOM 1126 O O . LEU A 1 136 ? 4.995 -1.782 10.904 1.00 88.75 136 LEU A O 1
ATOM 1130 N N . ILE A 1 137 ? 3.219 -0.597 11.619 1.00 86.81 137 ILE A N 1
ATOM 1131 C CA . ILE A 1 137 ? 2.819 -0.051 10.311 1.00 86.81 137 ILE A CA 1
ATOM 1132 C C . ILE A 1 137 ? 3.952 0.792 9.724 1.00 86.8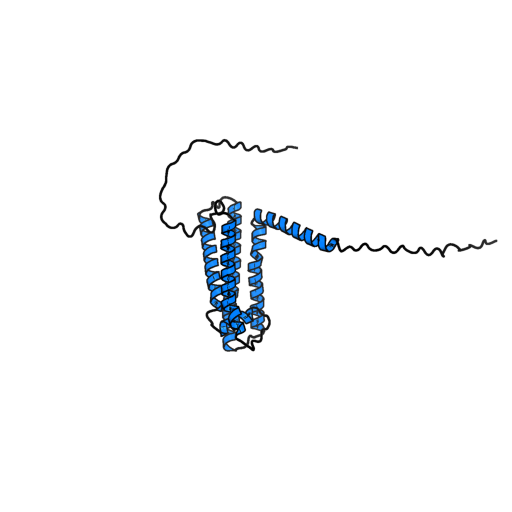1 137 ILE A C 1
ATOM 1134 O O . ILE A 1 137 ? 4.325 0.616 8.569 1.00 86.81 137 ILE A O 1
ATOM 1138 N N . VAL A 1 138 ? 4.523 1.686 10.531 1.00 84.12 138 VAL A N 1
ATOM 1139 C CA . VAL A 1 138 ? 5.640 2.544 10.124 1.00 84.12 138 VAL A CA 1
ATOM 1140 C C . VAL A 1 138 ? 6.866 1.699 9.784 1.00 84.12 138 VAL A C 1
ATOM 1142 O O . VAL A 1 138 ? 7.430 1.861 8.710 1.00 84.12 138 VAL A O 1
ATOM 1145 N N . PHE A 1 139 ? 7.243 0.753 10.645 1.00 87.75 139 PHE A N 1
ATOM 1146 C CA . PHE A 1 139 ? 8.400 -0.113 10.422 1.00 87.75 139 PHE A CA 1
ATOM 1147 C C . PHE A 1 139 ? 8.264 -0.960 9.150 1.00 87.75 139 PHE A C 1
ATOM 1149 O O . PHE A 1 139 ? 9.188 -0.988 8.341 1.00 87.75 139 PHE A O 1
ATOM 1156 N N . LEU A 1 140 ? 7.115 -1.612 8.943 1.00 89.88 140 LEU A N 1
ATOM 1157 C CA . LEU A 1 140 ? 6.889 -2.460 7.771 1.00 89.88 140 LEU A CA 1
ATOM 1158 C C . LEU A 1 140 ? 6.782 -1.646 6.482 1.00 89.88 140 LEU A C 1
ATOM 1160 O O . LEU A 1 140 ? 7.465 -1.975 5.517 1.00 89.88 140 LEU A O 1
ATOM 1164 N N . ASN A 1 141 ? 5.987 -0.572 6.458 1.00 83.94 141 ASN A N 1
ATOM 1165 C CA . ASN A 1 141 ? 5.822 0.221 5.236 1.00 83.94 141 ASN A CA 1
ATOM 1166 C C . ASN A 1 141 ? 7.121 0.930 4.841 1.00 83.94 141 ASN A C 1
ATOM 1168 O O . ASN A 1 141 ? 7.489 0.906 3.670 1.00 83.94 141 ASN A O 1
ATOM 1172 N N . ILE A 1 142 ? 7.833 1.536 5.800 1.00 82.62 142 ILE A N 1
ATOM 1173 C CA . ILE A 1 142 ? 9.103 2.216 5.511 1.00 82.62 142 ILE A CA 1
ATOM 1174 C C . ILE A 1 142 ? 10.178 1.200 5.147 1.00 82.62 142 ILE A C 1
ATOM 1176 O O . ILE A 1 142 ? 10.854 1.373 4.137 1.00 82.62 142 ILE A O 1
ATOM 1180 N N . GLY A 1 143 ? 10.336 0.143 5.948 1.00 86.25 143 GLY A N 1
ATOM 1181 C CA . GLY A 1 143 ? 11.398 -0.841 5.756 1.00 86.25 143 GLY A CA 1
ATOM 1182 C C . GLY A 1 143 ? 11.279 -1.574 4.424 1.00 86.25 143 GLY A C 1
ATOM 1183 O O . GLY A 1 143 ? 12.259 -1.669 3.686 1.00 86.25 143 GLY A O 1
ATOM 1184 N N . LEU A 1 144 ? 10.076 -2.042 4.079 1.00 87.81 144 LEU A N 1
ATOM 1185 C CA . LEU A 1 144 ? 9.860 -2.786 2.838 1.00 87.81 144 LEU A CA 1
ATOM 1186 C C . LEU A 1 144 ? 9.927 -1.889 1.604 1.00 87.81 144 LEU A C 1
ATOM 1188 O O . LEU A 1 144 ? 10.429 -2.327 0.572 1.00 87.81 144 LEU A O 1
ATOM 1192 N N . LEU A 1 145 ? 9.496 -0.628 1.701 1.00 81.44 145 LEU A N 1
ATOM 1193 C CA . LEU A 1 145 ? 9.679 0.291 0.584 1.00 81.44 145 LEU A CA 1
ATOM 1194 C C . LEU A 1 145 ? 11.146 0.682 0.396 1.00 81.44 145 LEU A C 1
ATOM 1196 O O . LEU A 1 145 ? 11.623 0.733 -0.735 1.00 81.44 145 LEU A O 1
ATOM 1200 N N . PHE A 1 146 ? 11.869 0.950 1.483 1.00 83.44 146 PHE A N 1
ATOM 1201 C CA . PHE A 1 146 ? 13.294 1.258 1.414 1.00 83.44 146 PHE A CA 1
ATOM 1202 C C . PHE A 1 146 ? 14.071 0.114 0.751 1.00 83.44 146 PHE A C 1
ATOM 1204 O O . PHE A 1 146 ? 14.869 0.354 -0.153 1.00 83.44 146 PHE A O 1
ATOM 1211 N N . LEU A 1 147 ? 13.758 -1.132 1.126 1.00 85.88 147 LEU A N 1
ATOM 1212 C CA . LEU A 1 147 ? 14.300 -2.323 0.476 1.00 85.88 147 LEU A CA 1
ATOM 1213 C C . LEU A 1 147 ? 13.952 -2.368 -1.021 1.00 85.88 147 LEU A C 1
ATOM 1215 O O . LEU A 1 147 ? 14.834 -2.598 -1.845 1.00 85.88 147 LEU A O 1
ATOM 1219 N N . ASN A 1 148 ? 12.692 -2.100 -1.381 1.00 84.25 148 ASN A N 1
ATOM 1220 C CA . ASN A 1 148 ? 12.249 -2.071 -2.775 1.00 84.25 148 ASN A CA 1
ATOM 1221 C C . ASN A 1 148 ? 13.013 -1.026 -3.610 1.00 84.25 148 ASN A C 1
ATOM 1223 O O . ASN A 1 148 ? 13.439 -1.324 -4.725 1.00 84.25 148 ASN A O 1
ATOM 1227 N N . TYR A 1 149 ? 13.241 0.176 -3.070 1.00 79.25 149 TYR A N 1
ATOM 1228 C CA . TYR A 1 149 ? 13.986 1.228 -3.770 1.00 79.25 149 TYR A CA 1
ATOM 1229 C C . TYR A 1 149 ? 15.474 0.931 -3.905 1.00 79.25 149 TYR A C 1
ATOM 1231 O O . TYR A 1 149 ? 16.014 1.153 -4.985 1.00 79.25 149 TYR A O 1
ATOM 1239 N N . ILE A 1 150 ? 16.134 0.417 -2.858 1.00 82.69 150 ILE A N 1
ATOM 1240 C CA . ILE A 1 150 ? 17.548 0.015 -2.953 1.00 82.69 150 ILE A CA 1
ATOM 1241 C C . ILE A 1 150 ? 17.728 -0.966 -4.105 1.00 82.69 150 ILE A C 1
ATOM 1243 O O . ILE A 1 150 ? 18.635 -0.810 -4.919 1.00 82.69 150 ILE A O 1
ATOM 1247 N N . ILE A 1 151 ? 16.848 -1.960 -4.196 1.00 79.38 151 ILE A N 1
ATOM 1248 C CA . ILE A 1 151 ? 16.981 -2.968 -5.237 1.00 79.38 151 ILE A CA 1
ATOM 1249 C C . ILE A 1 151 ? 16.612 -2.394 -6.600 1.00 79.38 151 ILE A C 1
ATOM 1251 O O . ILE A 1 151 ? 17.350 -2.623 -7.549 1.00 79.38 151 ILE A O 1
ATOM 1255 N N . THR A 1 152 ? 15.544 -1.596 -6.699 1.00 76.69 152 THR A N 1
ATOM 1256 C CA . THR A 1 152 ? 15.193 -0.907 -7.953 1.00 76.69 152 THR A CA 1
ATOM 1257 C C . THR A 1 152 ? 16.370 -0.074 -8.461 1.00 76.69 152 THR A C 1
ATOM 1259 O O . THR A 1 152 ? 16.679 -0.125 -9.646 1.00 76.69 152 THR A O 1
ATOM 1262 N N . TYR A 1 153 ? 17.076 0.627 -7.569 1.00 78.62 153 TYR A N 1
ATOM 1263 C CA . TYR A 1 153 ? 18.283 1.376 -7.905 1.00 78.62 153 TYR A CA 1
ATOM 1264 C C . TYR A 1 153 ? 19.385 0.455 -8.453 1.00 78.62 153 TYR A C 1
ATOM 1266 O O . TYR A 1 153 ? 19.823 0.661 -9.583 1.00 78.62 153 TYR A O 1
ATOM 1274 N N . ILE A 1 154 ? 19.762 -0.601 -7.717 1.00 80.44 154 ILE A N 1
ATOM 1275 C CA . ILE A 1 154 ? 20.791 -1.577 -8.137 1.00 80.44 154 ILE A CA 1
ATOM 1276 C C . ILE A 1 154 ? 20.449 -2.188 -9.507 1.00 80.44 154 ILE A C 1
ATOM 1278 O O . ILE A 1 154 ? 21.294 -2.267 -10.397 1.00 80.44 154 ILE A O 1
ATOM 1282 N N . VAL A 1 155 ? 19.189 -2.586 -9.684 1.00 76.12 155 VAL A N 1
ATOM 1283 C CA . VAL A 1 155 ? 18.648 -3.177 -10.913 1.00 76.12 155 VAL A CA 1
ATOM 1284 C C . VAL A 1 155 ? 18.683 -2.180 -12.075 1.00 76.12 155 VAL A C 1
ATOM 1286 O O . VAL A 1 155 ? 19.111 -2.531 -13.178 1.00 76.12 155 VAL A O 1
ATOM 1289 N N . SER A 1 156 ? 18.264 -0.935 -11.842 1.00 72.38 156 SER A N 1
ATOM 1290 C CA . SER A 1 156 ? 18.261 0.120 -12.861 1.00 72.38 156 SER A CA 1
ATOM 1291 C C . SER A 1 156 ? 19.674 0.514 -13.295 1.00 72.38 156 SER A C 1
ATOM 1293 O O . SER A 1 156 ? 19.912 0.731 -14.484 1.00 72.38 156 SER A O 1
ATOM 1295 N N . GLU A 1 157 ? 20.633 0.528 -12.366 1.00 75.44 157 GLU A N 1
ATOM 1296 C CA . GLU A 1 157 ? 22.026 0.853 -12.665 1.00 75.44 157 GLU A CA 1
ATOM 1297 C C . GLU A 1 157 ? 22.674 -0.214 -13.561 1.00 75.44 157 GLU A C 1
ATOM 1299 O O . GLU A 1 157 ? 23.361 0.133 -14.521 1.00 75.44 157 GLU A O 1
ATOM 1304 N N . ASP A 1 158 ? 22.429 -1.506 -13.310 1.00 71.94 158 ASP A N 1
ATOM 1305 C CA . ASP A 1 158 ? 22.943 -2.577 -14.180 1.00 71.94 158 ASP A CA 1
ATOM 1306 C C . ASP A 1 158 ? 22.248 -2.584 -15.554 1.00 71.94 158 ASP A C 1
ATOM 1308 O O . ASP A 1 158 ? 22.901 -2.726 -16.589 1.00 71.94 158 ASP A O 1
ATOM 1312 N N . SER A 1 159 ? 20.930 -2.348 -15.580 1.00 67.81 159 SER A N 1
ATOM 1313 C CA . SER A 1 159 ? 20.135 -2.360 -16.821 1.00 67.81 159 SER A CA 1
ATOM 1314 C C . SER A 1 159 ? 20.476 -1.183 -17.743 1.00 67.81 159 SER A C 1
ATOM 1316 O O . SER A 1 159 ? 20.581 -1.355 -18.955 1.00 67.81 159 SER A O 1
ATOM 1318 N N . SER A 1 160 ? 20.703 0.013 -17.184 1.00 67.19 160 SER A N 1
ATOM 1319 C CA . SER A 1 160 ? 21.071 1.210 -17.963 1.00 67.19 160 SER A CA 1
ATOM 1320 C C . SER A 1 160 ? 22.397 1.063 -18.716 1.00 67.19 160 SER A C 1
ATOM 1322 O O . SER A 1 160 ? 22.588 1.698 -19.749 1.00 67.19 160 SER A O 1
ATOM 1324 N N . LYS A 1 161 ? 23.298 0.190 -18.246 1.00 70.19 161 LYS A N 1
ATOM 1325 C CA . LYS A 1 161 ? 24.574 -0.098 -18.917 1.00 70.19 161 LYS A CA 1
ATOM 1326 C C . LYS A 1 161 ? 24.414 -1.053 -20.103 1.00 70.19 161 LYS A C 1
ATOM 1328 O O . LYS A 1 161 ? 25.232 -1.011 -21.018 1.00 70.19 161 LYS A O 1
ATOM 1333 N N . LYS A 1 162 ? 23.395 -1.919 -20.083 1.00 68.00 162 LYS A N 1
ATOM 1334 C CA . LYS A 1 162 ? 23.215 -3.009 -21.059 1.00 68.00 162 LYS A CA 1
ATOM 1335 C C . LYS A 1 162 ? 22.048 -2.792 -22.026 1.00 68.00 162 LYS A C 1
ATOM 1337 O O . LYS A 1 162 ? 21.957 -3.529 -22.996 1.00 68.00 162 LYS A O 1
ATOM 1342 N N . TYR A 1 163 ? 21.173 -1.811 -21.773 1.00 64.69 163 TYR A N 1
ATOM 1343 C CA . TYR A 1 163 ? 19.914 -1.566 -22.506 1.00 64.69 163 TYR A CA 1
ATOM 1344 C C . TYR A 1 163 ? 18.969 -2.781 -22.587 1.00 64.69 163 TYR A C 1
ATOM 1346 O O . TYR A 1 163 ? 17.957 -2.739 -23.281 1.00 64.69 163 TYR A O 1
ATOM 1354 N N . GLU A 1 164 ? 19.254 -3.835 -21.824 1.00 70.00 164 GLU A N 1
ATOM 1355 C CA . GLU A 1 164 ? 18.482 -5.065 -21.740 1.00 70.00 164 GLU A CA 1
ATOM 1356 C C . GLU A 1 164 ? 18.333 -5.452 -20.268 1.00 70.00 164 GLU A C 1
ATOM 1358 O O . GLU A 1 164 ? 19.296 -5.432 -19.494 1.00 70.00 164 GLU A O 1
ATOM 1363 N N . VAL A 1 165 ? 17.110 -5.803 -19.873 1.00 71.44 165 VAL A N 1
ATOM 1364 C CA . V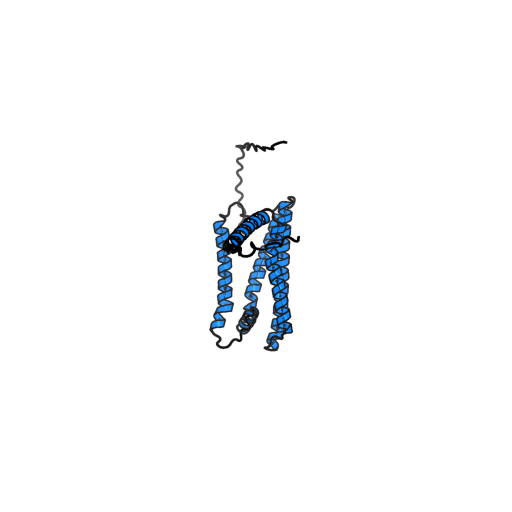AL A 1 165 ? 16.823 -6.330 -18.537 1.00 71.44 165 VAL A CA 1
ATOM 1365 C C . VAL A 1 165 ? 16.960 -7.845 -18.604 1.00 71.44 165 VAL A C 1
ATOM 1367 O O . VAL A 1 165 ? 16.202 -8.509 -19.310 1.00 71.44 165 VAL A O 1
ATOM 1370 N N . SER A 1 166 ? 17.923 -8.404 -17.868 1.00 81.75 166 SER A N 1
ATOM 1371 C CA . SER A 1 166 ? 18.068 -9.860 -17.789 1.00 81.75 166 SER A CA 1
ATOM 1372 C C . SER A 1 166 ? 16.844 -10.502 -17.117 1.00 81.75 166 SER A C 1
ATOM 1374 O O . SER A 1 166 ? 16.188 -9.883 -16.273 1.00 81.75 166 SER A O 1
ATOM 1376 N N . VAL A 1 167 ? 16.545 -11.761 -17.453 1.00 80.94 167 VAL A N 1
ATOM 1377 C CA . VAL A 1 167 ? 15.429 -12.511 -16.840 1.00 80.94 167 VAL A CA 1
ATOM 1378 C C . VAL A 1 167 ? 15.589 -12.597 -15.318 1.00 80.94 167 VAL A C 1
ATOM 1380 O O . VAL A 1 167 ? 14.613 -12.428 -14.587 1.00 80.94 167 VAL A O 1
ATOM 1383 N N . ASP A 1 168 ? 16.819 -12.776 -14.834 1.00 82.56 168 ASP A N 1
ATOM 1384 C CA . ASP A 1 168 ? 17.126 -12.835 -13.402 1.00 82.56 168 ASP A CA 1
ATOM 1385 C C . ASP A 1 168 ? 16.817 -11.503 -12.710 1.00 82.56 168 ASP A C 1
ATOM 1387 O O . ASP A 1 168 ? 16.174 -11.462 -11.658 1.00 82.56 168 ASP A O 1
ATOM 1391 N N . THR A 1 169 ? 17.212 -10.395 -13.340 1.00 78.75 169 THR A N 1
ATOM 1392 C CA . THR A 1 169 ? 16.926 -9.033 -12.876 1.00 78.75 169 THR A CA 1
ATOM 1393 C C . THR A 1 169 ? 15.419 -8.785 -12.787 1.00 78.75 169 THR A C 1
ATOM 1395 O O . THR A 1 169 ? 14.929 -8.285 -11.770 1.00 78.75 169 THR A O 1
ATOM 1398 N N . TRP A 1 170 ? 14.670 -9.174 -13.822 1.00 79.44 170 TRP A N 1
ATOM 1399 C CA . TRP A 1 170 ? 13.210 -9.068 -13.840 1.00 79.44 170 TRP A CA 1
ATOM 1400 C C . TRP A 1 170 ? 12.563 -9.899 -12.723 1.00 79.44 170 TRP A C 1
ATOM 1402 O O . TRP A 1 170 ? 11.674 -9.408 -12.017 1.00 79.44 170 TRP A O 1
ATOM 1412 N N . PHE A 1 171 ? 13.034 -11.132 -12.515 1.00 84.25 171 PHE A N 1
ATOM 1413 C CA . PHE A 1 171 ? 12.508 -12.028 -11.487 1.00 84.25 171 PHE A CA 1
ATOM 1414 C C . PHE A 1 171 ? 12.745 -11.478 -10.075 1.00 84.25 171 PHE A C 1
ATOM 1416 O O . PHE A 1 171 ? 11.808 -11.408 -9.275 1.00 84.25 171 PHE A O 1
ATOM 1423 N N . ILE A 1 172 ? 13.967 -11.016 -9.782 1.00 83.75 172 ILE A N 1
ATOM 1424 C CA . ILE A 1 172 ? 14.321 -10.394 -8.495 1.00 83.75 172 ILE A CA 1
ATOM 1425 C C . ILE A 1 172 ? 13.441 -9.166 -8.236 1.00 83.75 172 ILE A C 1
ATOM 1427 O O . ILE A 1 172 ? 12.858 -9.037 -7.156 1.00 83.75 172 ILE A O 1
ATOM 1431 N N . SER A 1 173 ? 13.297 -8.294 -9.236 1.00 77.81 173 SER A N 1
ATOM 1432 C CA . SER A 1 173 ? 12.490 -7.074 -9.131 1.00 77.81 173 SER A CA 1
ATOM 1433 C C . SER A 1 173 ? 11.009 -7.377 -8.859 1.00 77.81 173 SER A C 1
ATOM 1435 O O . SER A 1 173 ? 10.367 -6.773 -7.990 1.00 77.81 173 SER A O 1
ATOM 1437 N N . THR A 1 174 ? 10.468 -8.387 -9.544 1.00 82.38 174 THR A N 1
ATOM 1438 C CA . THR A 1 174 ? 9.084 -8.846 -9.363 1.00 82.38 174 THR A CA 1
ATOM 1439 C C . THR A 1 174 ? 8.867 -9.433 -7.970 1.00 82.38 174 THR A C 1
ATOM 1441 O O . THR A 1 174 ? 7.921 -9.057 -7.277 1.00 82.38 174 THR A O 1
ATOM 1444 N N . TYR A 1 175 ? 9.761 -10.314 -7.517 1.00 85.38 175 TYR A N 1
ATOM 1445 C CA . TYR A 1 175 ? 9.667 -10.940 -6.197 1.00 85.38 175 TYR A CA 1
ATOM 1446 C C . TYR A 1 175 ? 9.673 -9.905 -5.061 1.00 85.38 175 TYR A C 1
ATOM 1448 O O . TYR A 1 175 ? 8.892 -9.988 -4.111 1.00 85.38 175 TYR A O 1
ATOM 1456 N N . LEU A 1 176 ? 10.505 -8.874 -5.177 1.00 82.62 176 LEU A N 1
ATOM 1457 C CA . LEU A 1 176 ? 10.574 -7.804 -4.182 1.00 82.62 176 LEU A CA 1
ATOM 1458 C C . LEU A 1 176 ? 9.365 -6.876 -4.217 1.00 82.62 176 LEU A C 1
ATOM 1460 O O . LEU A 1 176 ? 8.903 -6.443 -3.160 1.00 82.62 176 LEU A O 1
ATOM 1464 N N . SER A 1 177 ? 8.794 -6.647 -5.398 1.00 80.31 177 SER A N 1
ATOM 1465 C CA . SER A 1 177 ? 7.517 -5.938 -5.516 1.00 80.31 177 SER A CA 1
ATOM 1466 C C . SER A 1 177 ? 6.413 -6.666 -4.762 1.00 80.31 177 SER A C 1
ATOM 1468 O O . SER A 1 177 ? 5.632 -6.038 -4.050 1.00 80.31 177 SER A O 1
ATOM 1470 N N . VAL A 1 178 ? 6.378 -7.999 -4.844 1.00 87.12 178 VAL A N 1
ATOM 1471 C CA . VAL A 1 178 ? 5.436 -8.811 -4.062 1.00 87.12 178 VAL A CA 1
ATOM 1472 C C . VAL A 1 178 ? 5.663 -8.608 -2.563 1.00 87.12 178 VAL A C 1
ATOM 1474 O O . VAL A 1 178 ? 4.701 -8.383 -1.831 1.00 87.12 178 VAL A O 1
ATOM 1477 N N . ILE A 1 179 ? 6.915 -8.612 -2.098 1.00 88.12 179 ILE A N 1
ATOM 1478 C CA . ILE A 1 179 ? 7.240 -8.339 -0.687 1.00 88.12 179 ILE A CA 1
ATOM 1479 C C . ILE A 1 179 ? 6.760 -6.941 -0.266 1.00 88.12 179 ILE A C 1
ATOM 1481 O O . ILE A 1 179 ? 6.158 -6.787 0.800 1.00 88.12 179 ILE A O 1
ATOM 1485 N N . TYR A 1 180 ? 6.975 -5.926 -1.101 1.00 84.56 180 TYR A N 1
ATOM 1486 C CA . TYR A 1 180 ? 6.480 -4.575 -0.849 1.00 84.56 180 TYR A CA 1
ATOM 1487 C C . TYR A 1 180 ? 4.945 -4.529 -0.750 1.00 84.56 180 TYR A C 1
ATOM 1489 O O . TYR A 1 180 ? 4.406 -3.959 0.203 1.00 84.56 180 TYR A O 1
ATOM 1497 N N . LEU A 1 181 ? 4.234 -5.195 -1.667 1.00 85.62 181 LEU A N 1
ATOM 1498 C CA . LEU A 1 181 ? 2.771 -5.299 -1.644 1.00 85.62 181 LEU A CA 1
ATOM 1499 C C . LEU A 1 181 ? 2.258 -6.012 -0.385 1.00 85.62 181 LEU A C 1
ATOM 1501 O O . LEU A 1 181 ? 1.250 -5.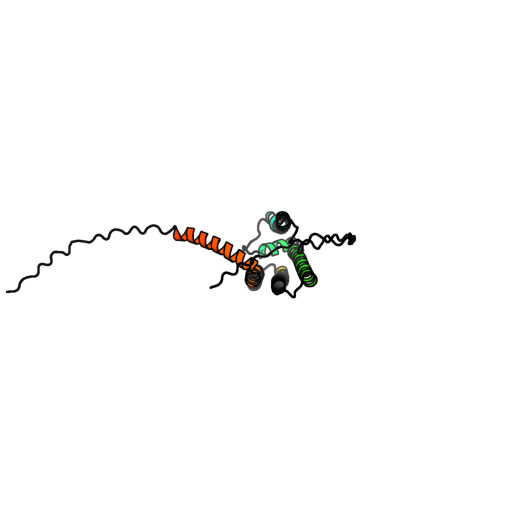594 0.188 1.00 85.62 181 LEU A O 1
ATOM 1505 N N . VAL A 1 182 ? 2.966 -7.041 0.091 1.00 89.56 182 VAL A N 1
ATOM 1506 C CA . VAL A 1 182 ? 2.669 -7.687 1.380 1.00 89.56 182 VAL A CA 1
ATOM 1507 C C . VAL A 1 182 ? 2.800 -6.684 2.527 1.00 89.56 182 VAL A C 1
ATOM 1509 O O . VAL A 1 182 ? 1.944 -6.661 3.411 1.00 89.56 182 VAL A O 1
ATOM 1512 N N . GLY A 1 183 ? 3.812 -5.815 2.491 1.00 87.69 183 GLY A N 1
ATOM 1513 C CA . GLY A 1 183 ? 3.967 -4.706 3.435 1.00 87.69 183 GLY A CA 1
ATOM 1514 C C . GLY A 1 183 ? 2.755 -3.783 3.483 1.00 87.69 183 GLY A C 1
ATOM 1515 O O . GLY A 1 183 ? 2.197 -3.550 4.556 1.00 87.69 183 GLY A O 1
ATOM 1516 N N . LEU A 1 184 ? 2.292 -3.336 2.314 1.00 84.44 184 LEU A N 1
ATOM 1517 C CA . LEU A 1 184 ? 1.098 -2.494 2.204 1.00 84.44 184 LEU A CA 1
ATOM 1518 C C . LEU A 1 184 ? -0.160 -3.207 2.716 1.00 84.44 184 LEU A C 1
ATOM 1520 O O . LEU A 1 184 ? -0.971 -2.615 3.438 1.00 84.44 184 LEU A O 1
ATOM 1524 N N . ALA A 1 185 ? -0.316 -4.487 2.374 1.00 88.56 185 ALA A N 1
ATOM 1525 C CA . ALA A 1 185 ? -1.451 -5.299 2.796 1.00 88.56 185 ALA A CA 1
ATOM 1526 C C . ALA A 1 185 ? -1.441 -5.585 4.307 1.00 88.56 185 ALA A C 1
ATOM 1528 O O . ALA A 1 185 ? -2.511 -5.689 4.913 1.00 88.56 185 ALA A O 1
ATOM 1529 N N . ALA A 1 186 ? -0.262 -5.657 4.938 1.00 92.38 186 ALA A N 1
ATOM 1530 C CA . ALA A 1 186 ? -0.098 -5.956 6.362 1.00 92.38 186 ALA A CA 1
ATOM 1531 C C . ALA A 1 186 ? -0.756 -4.918 7.285 1.00 92.38 186 ALA A C 1
ATOM 1533 O O . ALA A 1 186 ? -1.089 -5.239 8.430 1.00 92.38 186 ALA A O 1
ATOM 1534 N N . ASN A 1 187 ? -1.029 -3.709 6.788 1.00 88.81 187 ASN A N 1
ATOM 1535 C CA . ASN A 1 187 ? -1.740 -2.671 7.533 1.00 88.81 187 ASN A CA 1
ATOM 1536 C C . ASN A 1 187 ? -3.090 -3.167 8.078 1.00 88.81 187 ASN A C 1
ATOM 1538 O O . ASN A 1 187 ? -3.393 -2.960 9.255 1.00 88.81 187 ASN A O 1
ATOM 1542 N N . ALA A 1 188 ? -3.882 -3.872 7.263 1.00 88.12 188 ALA A N 1
ATOM 1543 C CA . ALA A 1 188 ? -5.197 -4.357 7.680 1.00 88.12 188 ALA A CA 1
ATOM 1544 C C . ALA A 1 188 ? -5.112 -5.444 8.777 1.00 88.12 188 ALA A C 1
ATOM 1546 O O . ALA A 1 188 ? -5.744 -5.262 9.821 1.00 88.12 188 ALA A O 1
ATOM 1547 N N . PRO A 1 189 ? -4.304 -6.518 8.639 1.00 93.81 189 PRO A N 1
ATOM 1548 C CA . PRO A 1 189 ? -4.064 -7.477 9.719 1.00 93.81 189 PRO A CA 1
ATOM 1549 C C . PRO A 1 189 ? -3.525 -6.842 11.006 1.00 93.81 189 PRO A C 1
ATOM 1551 O O . PRO A 1 189 ? -4.001 -7.167 12.097 1.00 93.81 189 PRO A O 1
ATOM 1554 N N . ILE A 1 190 ? -2.570 -5.908 10.908 1.00 91.62 190 ILE A N 1
ATOM 1555 C CA . ILE A 1 190 ? -2.002 -5.228 12.083 1.00 91.62 190 ILE A CA 1
ATOM 1556 C C . ILE A 1 190 ? -3.090 -4.458 12.831 1.00 91.62 190 ILE A C 1
ATOM 1558 O O . ILE A 1 190 ? -3.179 -4.569 14.059 1.00 91.62 190 ILE A O 1
ATOM 1562 N N . LEU A 1 191 ? -3.929 -3.707 12.113 1.00 89.38 191 LEU A N 1
ATOM 1563 C CA . LEU A 1 191 ? -5.045 -2.969 12.706 1.00 89.38 191 LEU A CA 1
ATOM 1564 C C . LEU A 1 191 ? -6.104 -3.912 13.281 1.00 89.38 191 LEU A C 1
ATOM 1566 O O . LEU A 1 191 ? -6.563 -3.690 14.398 1.00 89.38 191 LEU A O 1
ATOM 1570 N N . PHE A 1 192 ? -6.441 -4.991 12.577 1.00 92.50 192 PHE A N 1
ATOM 1571 C CA . PHE A 1 192 ? -7.411 -5.986 13.036 1.00 92.50 192 PHE A CA 1
ATOM 1572 C C . PHE A 1 192 ? -6.996 -6.655 14.354 1.00 92.50 192 PHE A C 1
ATOM 1574 O O . PHE A 1 192 ? -7.827 -6.860 15.240 1.00 92.50 192 PHE A O 1
ATOM 1581 N N . ILE A 1 193 ? -5.707 -6.968 14.514 1.00 92.50 193 ILE A N 1
ATOM 1582 C CA . ILE A 1 193 ? -5.177 -7.601 15.731 1.00 92.50 193 ILE A CA 1
ATOM 1583 C C . ILE A 1 193 ? -5.079 -6.595 16.888 1.00 92.50 193 ILE A C 1
ATOM 1585 O O . ILE A 1 193 ? -5.371 -6.938 18.037 1.00 92.50 193 ILE A O 1
ATOM 1589 N N . ASN A 1 194 ? -4.664 -5.354 16.612 1.00 87.81 194 ASN A N 1
ATOM 1590 C CA . ASN A 1 194 ? -4.302 -4.394 17.660 1.00 87.81 194 ASN A CA 1
ATOM 1591 C C . ASN A 1 194 ? -5.402 -3.378 18.018 1.00 87.81 194 ASN A C 1
ATOM 1593 O O . ASN A 1 194 ? -5.315 -2.764 19.083 1.00 87.81 194 ASN A O 1
ATOM 1597 N N . SER A 1 195 ? -6.438 -3.211 17.189 1.00 87.56 195 SER A N 1
ATOM 1598 C CA . SER A 1 195 ? -7.533 -2.257 17.405 1.00 87.56 195 SER A CA 1
ATOM 1599 C C . SER A 1 195 ? -8.887 -2.966 17.484 1.00 87.56 195 SER A C 1
ATOM 1601 O O . SER A 1 195 ? -9.389 -3.496 16.493 1.00 87.56 195 SER A O 1
ATOM 1603 N N . SER A 1 196 ? -9.506 -2.948 18.672 1.00 87.88 196 SER A N 1
ATOM 1604 C CA . SER A 1 196 ? -10.867 -3.466 18.889 1.00 87.88 196 SER A CA 1
ATOM 1605 C C . SER A 1 196 ? -11.882 -2.777 17.985 1.00 87.88 196 SER A C 1
ATOM 1607 O O . SER A 1 196 ? -12.693 -3.442 17.351 1.00 87.88 196 SER A O 1
ATOM 1609 N N . ASP A 1 197 ? -11.772 -1.454 17.889 1.00 85.62 197 ASP A N 1
ATOM 1610 C CA . ASP A 1 197 ? -12.722 -0.601 17.182 1.00 85.62 197 ASP A CA 1
ATOM 1611 C C . ASP A 1 197 ? -12.647 -0.889 15.667 1.00 85.62 197 ASP A C 1
ATOM 1613 O O . ASP A 1 197 ? -13.669 -1.031 14.996 1.00 85.62 197 ASP A O 1
ATOM 1617 N N . TYR A 1 198 ? -11.429 -1.076 15.136 1.00 87.56 198 TYR A N 1
ATOM 1618 C CA . TYR A 1 198 ? -11.222 -1.487 13.743 1.00 87.56 198 TYR A CA 1
ATOM 1619 C C . TYR A 1 198 ? -11.732 -2.907 13.486 1.00 87.56 198 TYR A C 1
ATOM 1621 O O . TYR A 1 198 ? -12.391 -3.153 12.480 1.00 87.56 198 TYR A O 1
ATOM 1629 N N . ARG A 1 199 ? -11.456 -3.846 14.396 1.00 92.62 199 ARG A N 1
ATOM 1630 C CA . ARG A 1 199 ? -11.906 -5.238 14.284 1.00 92.62 199 ARG A CA 1
ATOM 1631 C C . ARG A 1 199 ? -13.428 -5.345 14.223 1.00 92.62 199 ARG A C 1
ATOM 1633 O O . ARG A 1 199 ? -13.953 -6.080 13.391 1.00 92.62 199 ARG A O 1
ATOM 1640 N N . GLU A 1 200 ? -14.134 -4.619 15.084 1.00 92.81 200 GLU A N 1
ATOM 1641 C CA . GLU A 1 200 ? -15.600 -4.584 15.096 1.00 92.81 200 GLU A CA 1
ATOM 1642 C C . GLU A 1 200 ? -16.164 -3.992 13.801 1.00 92.81 200 GLU A C 1
ATOM 1644 O O . GLU A 1 200 ? -17.063 -4.584 13.198 1.00 92.81 200 GLU A O 1
ATOM 1649 N N . ALA A 1 201 ? -15.594 -2.877 13.329 1.00 91.56 201 ALA A N 1
ATOM 1650 C CA . ALA A 1 201 ? -15.969 -2.280 12.049 1.00 91.56 201 ALA A CA 1
ATOM 1651 C C . ALA A 1 201 ? -15.725 -3.246 10.877 1.00 91.56 201 ALA A C 1
ATOM 1653 O O . ALA A 1 201 ? -16.620 -3.465 10.063 1.00 91.56 201 ALA A O 1
ATOM 1654 N N . TYR A 1 202 ? -14.557 -3.892 10.833 1.00 92.50 202 TYR A N 1
ATOM 1655 C CA . TYR A 1 202 ? -14.214 -4.869 9.802 1.00 92.50 202 TYR A CA 1
ATOM 1656 C C . TYR A 1 202 ? -15.188 -6.050 9.790 1.00 92.50 202 TYR A C 1
ATOM 1658 O O . TYR A 1 202 ? -15.714 -6.401 8.738 1.00 92.50 202 TYR A O 1
ATOM 1666 N N . LEU A 1 203 ? -15.476 -6.656 10.949 1.00 96.38 203 LEU A N 1
ATOM 1667 C CA . LEU A 1 203 ? -16.406 -7.789 11.035 1.00 96.38 203 LEU A CA 1
ATOM 1668 C C . LEU A 1 203 ? -17.824 -7.400 10.604 1.00 96.38 203 LEU A C 1
ATOM 1670 O O . LEU A 1 203 ? -18.524 -8.208 9.988 1.00 96.38 203 LEU A O 1
ATOM 1674 N N . LYS A 1 204 ? -18.254 -6.170 10.902 1.00 95.62 204 LYS A N 1
ATOM 1675 C CA . LYS A 1 204 ? -19.542 -5.644 10.443 1.00 95.62 204 LYS A CA 1
ATOM 1676 C C . LYS A 1 204 ? -19.598 -5.572 8.914 1.00 95.62 204 LYS A C 1
ATOM 1678 O O . LYS A 1 204 ? -20.523 -6.138 8.333 1.00 95.62 204 LYS A O 1
ATOM 1683 N N . GLU A 1 205 ? -18.608 -4.948 8.278 1.00 94.12 205 GLU A N 1
ATOM 1684 C CA . GLU A 1 205 ? -18.540 -4.824 6.813 1.00 94.12 205 GLU A CA 1
ATOM 1685 C C . GLU A 1 205 ? -18.359 -6.187 6.127 1.00 94.12 205 GLU A C 1
ATOM 1687 O O . GLU A 1 205 ? -19.064 -6.515 5.171 1.00 94.12 205 GLU A O 1
ATOM 1692 N N . PHE A 1 206 ? -17.502 -7.052 6.672 1.00 94.06 206 PHE A N 1
ATOM 1693 C CA . PHE A 1 206 ? -17.293 -8.407 6.159 1.00 94.06 206 PHE A CA 1
ATOM 1694 C C . PHE A 1 206 ? -18.586 -9.234 6.173 1.00 94.06 206 PHE A C 1
ATOM 1696 O O . PHE A 1 206 ? -18.879 -9.964 5.226 1.00 94.06 206 PHE A O 1
ATOM 1703 N N . ASN A 1 207 ? -19.417 -9.086 7.210 1.00 96.00 207 ASN A N 1
ATOM 1704 C CA . ASN A 1 207 ? -20.724 -9.737 7.263 1.00 96.00 207 ASN A CA 1
ATOM 1705 C C . ASN A 1 207 ? -21.703 -9.202 6.204 1.00 96.00 207 ASN A C 1
ATOM 1707 O O . ASN A 1 207 ? -22.533 -9.972 5.717 1.00 96.00 207 ASN A O 1
ATOM 1711 N N . LEU A 1 208 ? -21.622 -7.921 5.826 1.00 95.38 208 LEU A N 1
ATOM 1712 C CA . LEU A 1 208 ? -22.418 -7.362 4.726 1.00 95.38 208 LEU A CA 1
ATOM 1713 C C . LEU A 1 208 ? -21.983 -7.950 3.382 1.00 95.38 208 LEU A C 1
ATOM 1715 O O . LEU A 1 208 ? -22.828 -8.439 2.632 1.00 95.38 208 LEU A O 1
ATOM 1719 N N . ILE A 1 209 ? -20.673 -8.003 3.132 1.00 94.12 209 ILE A N 1
ATOM 1720 C CA . ILE A 1 209 ? -20.093 -8.624 1.933 1.00 94.12 209 ILE A CA 1
ATOM 1721 C C . ILE A 1 209 ? -20.488 -10.106 1.854 1.00 94.12 209 ILE A C 1
ATOM 1723 O O . ILE A 1 209 ? -20.973 -10.580 0.827 1.00 94.12 209 ILE A O 1
ATOM 1727 N N . LYS A 1 210 ? -20.380 -10.839 2.967 1.00 94.50 210 LYS A N 1
ATOM 1728 C CA . LYS A 1 210 ? -20.794 -12.247 3.049 1.00 94.50 210 LYS A CA 1
ATOM 1729 C C . LYS A 1 210 ? -22.280 -12.428 2.734 1.00 94.50 210 LYS A C 1
ATOM 1731 O O . LYS A 1 210 ? -22.641 -13.365 2.024 1.00 94.50 210 LYS A O 1
ATOM 1736 N N . LYS A 1 211 ? -23.150 -11.547 3.242 1.00 94.88 211 LYS A N 1
ATOM 1737 C CA . LYS A 1 211 ? -24.588 -11.560 2.919 1.00 94.88 211 LYS A CA 1
ATOM 1738 C C . LYS A 1 211 ? -24.839 -11.271 1.440 1.00 94.88 211 LYS A C 1
ATOM 1740 O O . LYS A 1 211 ? -25.686 -11.934 0.848 1.00 94.88 211 LYS A O 1
ATOM 1745 N N . PHE A 1 212 ? -24.101 -10.331 0.852 1.00 94.50 212 PHE A N 1
ATOM 1746 C CA . PHE A 1 212 ? -24.185 -10.006 -0.571 1.00 94.50 212 PHE A CA 1
ATOM 1747 C C . PHE A 1 212 ? -23.822 -11.212 -1.447 1.00 94.50 212 PHE A C 1
ATOM 1749 O O . PHE A 1 212 ? -24.639 -11.631 -2.265 1.00 94.50 212 PHE A O 1
ATOM 1756 N N . PHE A 1 213 ? -22.675 -11.854 -1.200 1.00 93.62 213 PHE A N 1
ATOM 1757 C CA . PHE A 1 213 ? -22.291 -13.065 -1.932 1.00 93.62 213 PHE A CA 1
ATOM 1758 C C . PHE A 1 213 ? -23.264 -14.218 -1.699 1.00 93.62 213 PHE A C 1
ATOM 1760 O O . PHE A 1 213 ? -23.679 -14.867 -2.654 1.00 93.62 213 PHE A O 1
ATOM 1767 N N . LYS A 1 214 ? -23.713 -14.440 -0.457 1.00 92.88 214 LYS A N 1
ATOM 1768 C CA . LYS A 1 214 ? -24.729 -15.463 -0.173 1.00 92.88 214 LYS A CA 1
ATOM 1769 C C . LYS A 1 214 ? -26.013 -15.218 -0.969 1.00 92.88 214 LYS A C 1
ATOM 1771 O O . LYS A 1 214 ? -26.610 -16.175 -1.439 1.00 92.88 214 LYS A O 1
ATOM 1776 N N . LYS A 1 215 ? -26.433 -13.962 -1.153 1.00 90.94 215 LYS A N 1
ATOM 1777 C CA . LYS A 1 215 ? -27.603 -13.618 -1.975 1.00 90.94 215 LYS A CA 1
ATOM 1778 C C . LYS A 1 215 ? -27.381 -13.958 -3.452 1.00 90.94 215 LYS A C 1
ATOM 1780 O O . LYS A 1 215 ? -28.288 -14.498 -4.071 1.00 90.94 215 LYS A O 1
ATOM 1785 N N . ILE A 1 216 ? -26.195 -13.678 -3.994 1.00 90.38 216 ILE A N 1
ATOM 1786 C CA . ILE A 1 216 ? -25.846 -14.008 -5.387 1.00 90.38 216 ILE A CA 1
ATOM 1787 C C . ILE A 1 216 ? -25.846 -15.526 -5.601 1.00 90.38 216 ILE A C 1
ATOM 1789 O O . ILE A 1 216 ? -26.484 -16.012 -6.528 1.00 90.38 216 ILE A O 1
ATOM 1793 N N . PHE A 1 217 ? -25.176 -16.275 -4.722 1.00 86.88 217 PHE A N 1
ATOM 1794 C CA . PHE A 1 217 ? -24.971 -17.714 -4.905 1.00 86.88 217 PHE A CA 1
ATOM 1795 C C . PHE A 1 217 ? -26.138 -18.588 -4.434 1.00 86.88 217 PHE A C 1
ATOM 1797 O O . PHE A 1 217 ? -26.301 -19.691 -4.939 1.00 86.88 217 PHE A O 1
ATOM 1804 N N . ASN A 1 218 ? -26.973 -18.135 -3.493 1.00 81.31 218 ASN A N 1
ATOM 1805 C CA . ASN A 1 218 ? -28.130 -18.927 -3.063 1.00 81.31 218 ASN A CA 1
ATOM 1806 C C . ASN A 1 218 ? -29.360 -18.699 -3.950 1.00 81.31 218 ASN A C 1
ATOM 1808 O O . ASN A 1 218 ? -30.174 -19.610 -4.082 1.00 81.31 218 ASN A O 1
ATOM 1812 N N . ASN A 1 219 ? -29.495 -17.532 -4.587 1.00 65.25 219 ASN A N 1
ATOM 1813 C CA . ASN A 1 219 ? -30.602 -17.270 -5.514 1.00 65.25 219 ASN A CA 1
ATOM 1814 C C . ASN A 1 219 ? -30.426 -17.965 -6.877 1.00 65.25 219 ASN A C 1
ATOM 1816 O O . ASN A 1 219 ? -31.360 -17.961 -7.672 1.00 65.25 219 ASN A O 1
ATOM 1820 N N . SER A 1 220 ? -29.265 -18.572 -7.151 1.00 59.75 220 SER A N 1
ATOM 1821 C CA . SER A 1 220 ? -29.030 -19.381 -8.355 1.00 59.75 220 SER A CA 1
ATOM 1822 C C . SER A 1 220 ? -29.434 -20.850 -8.199 1.00 59.75 220 SER A C 1
ATOM 1824 O O . SER A 1 220 ? -29.239 -21.632 -9.130 1.00 59.75 220 SER A O 1
ATOM 1826 N N . SER A 1 221 ? -30.025 -21.234 -7.059 1.00 59.66 221 SER A N 1
ATOM 1827 C CA . SER A 1 221 ? -30.721 -22.515 -6.932 1.00 59.66 221 SER A CA 1
ATOM 1828 C C . SER A 1 221 ? -31.999 -22.470 -7.773 1.00 59.66 221 SER A C 1
ATOM 1830 O O . SER A 1 221 ? -33.102 -22.229 -7.289 1.00 59.66 221 SER A O 1
ATOM 1832 N N . THR A 1 222 ? -31.828 -22.657 -9.083 1.00 62.72 222 THR A N 1
ATOM 1833 C CA . THR A 1 222 ? -32.919 -23.036 -9.975 1.00 62.72 222 THR A CA 1
ATOM 1834 C C . THR A 1 222 ? -33.615 -24.231 -9.328 1.00 62.72 222 THR A C 1
ATOM 1836 O O . THR A 1 222 ? -32.930 -25.180 -8.931 1.00 62.72 222 THR A O 1
ATOM 1839 N N . PRO A 1 223 ? -34.944 -24.184 -9.125 1.00 64.31 223 PRO A N 1
ATOM 1840 C CA . PRO A 1 223 ? -35.653 -25.329 -8.588 1.00 64.31 223 PRO A CA 1
ATOM 1841 C C . PRO A 1 223 ? -35.340 -26.500 -9.510 1.00 64.31 223 PRO A C 1
ATOM 1843 O O . PRO A 1 223 ? -35.637 -26.444 -10.703 1.00 64.31 223 PRO A O 1
ATOM 1846 N N . ILE A 1 224 ? -34.677 -27.525 -8.969 1.00 62.66 224 ILE A N 1
ATOM 1847 C CA . ILE A 1 224 ? -34.507 -28.791 -9.669 1.00 62.66 224 ILE A CA 1
ATOM 1848 C C . ILE A 1 224 ? -35.931 -29.235 -9.955 1.00 62.66 224 ILE A C 1
ATOM 1850 O O . ILE A 1 224 ? -36.679 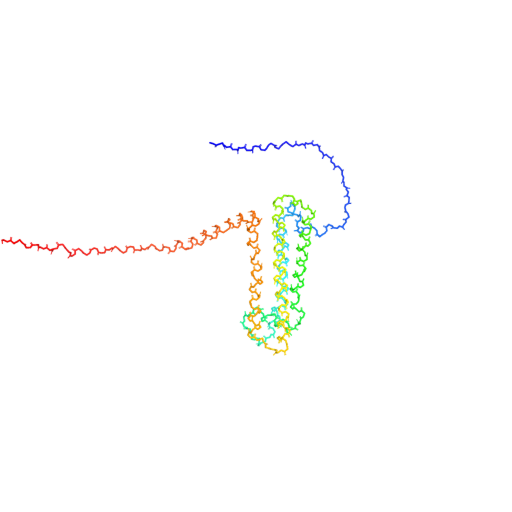-29.569 -9.036 1.00 62.66 224 ILE A O 1
ATOM 1854 N N . LEU A 1 225 ? -36.328 -29.135 -11.220 1.00 66.69 225 LEU A N 1
ATOM 1855 C CA . LEU A 1 225 ? -37.595 -29.640 -11.700 1.00 66.69 225 LEU A CA 1
ATOM 1856 C C . LEU A 1 225 ? -37.483 -31.143 -11.479 1.00 66.69 225 LEU A C 1
ATOM 1858 O O . LEU A 1 225 ? -36.797 -31.840 -12.225 1.00 66.69 225 LEU A O 1
ATOM 1862 N N . VAL A 1 226 ? -38.029 -31.614 -10.356 1.00 68.56 226 VAL A N 1
ATOM 1863 C CA . VAL A 1 226 ? -38.112 -33.034 -10.047 1.00 68.56 226 VAL A CA 1
ATOM 1864 C C . VAL A 1 226 ? -39.001 -33.592 -11.140 1.00 68.56 226 VAL A C 1
ATOM 1866 O O . VAL A 1 226 ? -40.222 -33.483 -11.062 1.00 68.56 226 VAL A O 1
ATOM 1869 N N . VAL A 1 227 ? -38.383 -34.091 -12.212 1.00 70.88 227 VAL A N 1
ATOM 1870 C CA . VAL A 1 227 ? -39.093 -34.804 -13.265 1.00 70.88 227 VAL A CA 1
ATOM 1871 C C . VAL A 1 227 ? -39.821 -35.928 -12.536 1.00 70.88 227 VAL A C 1
ATOM 1873 O O . VAL A 1 227 ? -39.146 -36.734 -11.883 1.00 70.88 227 VAL A O 1
ATOM 1876 N N . PRO A 1 228 ? -41.167 -35.955 -12.546 1.00 65.56 228 PRO A N 1
ATOM 1877 C CA . PRO A 1 228 ? -41.897 -37.002 -11.866 1.00 65.56 228 PRO A CA 1
ATOM 1878 C C . PRO A 1 228 ? -41.385 -38.320 -12.422 1.00 65.56 228 PRO A C 1
ATOM 1880 O O . PRO A 1 228 ? -41.425 -38.556 -13.631 1.00 65.56 228 PRO A O 1
ATOM 1883 N N . ARG A 1 229 ? -40.817 -39.143 -11.540 1.00 68.19 229 ARG A N 1
ATOM 1884 C CA . ARG A 1 229 ? -40.348 -40.473 -11.898 1.00 68.19 229 ARG A CA 1
ATOM 1885 C C . ARG A 1 229 ? -41.556 -41.193 -12.481 1.00 68.19 229 ARG A C 1
ATOM 1887 O O . ARG A 1 229 ? -42.498 -41.480 -11.748 1.00 68.19 229 ARG A O 1
ATOM 1894 N N . VAL A 1 230 ? -41.551 -41.432 -13.790 1.00 65.94 230 VAL A N 1
ATOM 1895 C CA . VAL A 1 230 ? -42.558 -42.268 -14.440 1.00 65.94 230 VAL A CA 1
ATOM 1896 C C . VAL A 1 230 ? -42.384 -43.655 -13.835 1.00 65.94 230 VAL A C 1
ATOM 1898 O O . VAL A 1 230 ? -41.443 -44.379 -14.160 1.00 65.94 230 VAL A O 1
ATOM 1901 N N . VAL A 1 231 ? -43.228 -43.980 -12.858 1.00 60.38 231 VAL A N 1
ATOM 1902 C CA . VAL A 1 231 ? -43.315 -45.322 -12.294 1.00 60.38 231 VAL A CA 1
ATOM 1903 C C . VAL A 1 231 ? -43.888 -46.184 -13.407 1.00 60.38 231 VAL A C 1
ATOM 1905 O O . VAL A 1 231 ? -45.057 -46.072 -13.768 1.00 60.38 231 VAL A O 1
ATOM 1908 N N . ASN A 1 232 ? -43.019 -46.969 -14.033 1.00 53.84 232 ASN A N 1
ATOM 1909 C CA . ASN A 1 232 ? -43.394 -47.858 -15.114 1.00 53.84 232 ASN A CA 1
ATOM 1910 C C . ASN A 1 232 ? -44.189 -49.025 -14.501 1.00 53.84 232 ASN A C 1
ATOM 1912 O O . ASN A 1 232 ? -43.603 -49.954 -13.950 1.00 53.84 232 ASN A O 1
ATOM 1916 N N . ASN A 1 233 ? -45.522 -48.952 -14.555 1.00 55.66 233 ASN A N 1
ATOM 1917 C CA . ASN A 1 233 ? -46.467 -49.904 -13.947 1.00 55.66 233 ASN A CA 1
ATOM 1918 C C . ASN A 1 233 ? -46.464 -51.316 -14.581 1.00 55.66 233 ASN A C 1
ATOM 1920 O O . ASN A 1 233 ? -47.339 -52.129 -14.295 1.00 55.66 233 ASN A O 1
ATOM 1924 N N . ASN A 1 234 ? -45.478 -51.658 -15.411 1.00 57.44 234 ASN A N 1
ATOM 1925 C CA . ASN A 1 234 ? -45.472 -52.895 -16.197 1.00 57.44 234 ASN A CA 1
ATOM 1926 C C . ASN A 1 234 ? -44.914 -54.130 -15.457 1.00 57.44 234 ASN A C 1
ATOM 1928 O O . ASN A 1 234 ? -44.553 -55.106 -16.106 1.00 57.44 234 ASN A O 1
ATOM 1932 N N . GLN A 1 235 ? -44.840 -54.132 -14.121 1.00 53.69 235 GLN A N 1
ATOM 1933 C CA . GLN A 1 235 ? -44.351 -55.289 -13.345 1.00 53.69 235 GLN A CA 1
ATOM 1934 C C . GLN A 1 235 ? -45.434 -56.059 -12.566 1.00 53.69 235 GLN A C 1
ATOM 1936 O O . GLN A 1 235 ? -45.090 -56.919 -11.762 1.00 53.69 235 GLN A O 1
ATOM 1941 N N . LEU A 1 236 ? -46.732 -55.819 -12.796 1.00 53.72 236 LEU A N 1
ATOM 1942 C CA . LEU A 1 236 ? -47.780 -56.417 -11.951 1.00 53.72 236 LEU A CA 1
ATOM 1943 C C . LEU A 1 236 ? -48.334 -57.791 -12.378 1.00 53.72 236 LEU A C 1
ATOM 1945 O O . LEU A 1 236 ? -49.277 -58.253 -11.752 1.00 53.72 236 LEU A O 1
ATOM 1949 N N . ASN A 1 237 ? -47.770 -58.471 -13.381 1.00 53.41 237 ASN A N 1
ATOM 1950 C CA . ASN A 1 237 ? -48.271 -59.784 -13.815 1.00 53.41 237 ASN A CA 1
ATOM 1951 C C . ASN A 1 237 ? -47.155 -60.840 -13.862 1.00 53.41 237 ASN A C 1
ATOM 1953 O O . ASN A 1 237 ? -46.755 -61.286 -14.935 1.00 53.41 237 ASN A O 1
ATOM 1957 N N . GLN A 1 238 ? -46.662 -61.271 -12.699 1.00 50.25 238 GLN A N 1
ATOM 1958 C CA . GLN A 1 238 ? -46.057 -62.601 -12.571 1.00 50.25 238 GLN A CA 1
ATOM 1959 C C . GLN A 1 238 ? -47.081 -63.531 -11.920 1.00 50.25 238 GLN A C 1
ATOM 1961 O O . GLN A 1 238 ? -47.287 -63.516 -10.711 1.00 50.25 238 GLN A O 1
ATOM 1966 N N . VAL A 1 239 ? -47.752 -64.314 -12.766 1.00 56.19 239 VAL A N 1
ATOM 1967 C CA . VAL A 1 239 ? -48.610 -65.430 -12.363 1.00 56.19 239 VAL A CA 1
ATOM 1968 C C . VAL A 1 239 ? -47.700 -66.565 -11.901 1.00 56.19 239 VAL A C 1
ATOM 1970 O O . VAL A 1 239 ? -46.934 -67.113 -12.693 1.00 56.19 239 VAL A O 1
ATOM 1973 N N . THR A 1 240 ? -47.759 -66.906 -10.619 1.00 52.19 240 THR A N 1
ATOM 1974 C CA . THR A 1 240 ? -47.123 -68.104 -10.064 1.00 52.19 240 THR A CA 1
ATOM 1975 C C . THR A 1 240 ? -47.929 -69.347 -10.458 1.00 52.19 240 THR A C 1
ATOM 1977 O O . THR A 1 240 ? -49.140 -69.376 -10.231 1.00 52.19 240 THR A O 1
ATOM 1980 N N . PRO A 1 241 ? -47.303 -70.389 -11.035 1.00 56.94 241 PRO A N 1
ATOM 1981 C CA . PRO A 1 241 ? -48.000 -71.632 -11.325 1.00 56.94 241 PRO A CA 1
ATOM 1982 C C . PRO A 1 241 ? -48.178 -72.448 -10.039 1.00 56.94 241 PRO A C 1
ATOM 1984 O O . PRO A 1 241 ? -47.242 -72.632 -9.260 1.00 56.94 241 PRO A O 1
ATOM 1987 N N . ILE A 1 242 ? -49.402 -72.932 -9.832 1.00 54.31 242 ILE A N 1
ATOM 1988 C CA . ILE A 1 242 ? -49.762 -73.861 -8.761 1.00 54.31 242 ILE A CA 1
ATOM 1989 C C . ILE A 1 242 ? -49.282 -75.248 -9.195 1.00 54.31 242 ILE A C 1
ATOM 1991 O O . ILE A 1 242 ? -49.734 -75.763 -10.216 1.00 54.31 242 ILE A O 1
ATOM 1995 N N . ALA A 1 243 ? -48.349 -75.829 -8.443 1.00 59.19 243 ALA A N 1
ATOM 1996 C CA . ALA A 1 243 ? -47.932 -77.212 -8.628 1.00 59.19 243 ALA A CA 1
ATOM 1997 C C . ALA A 1 243 ? -48.895 -78.147 -7.879 1.00 59.19 243 ALA A C 1
ATOM 1999 O O . ALA A 1 243 ? -49.167 -77.939 -6.695 1.00 59.19 243 ALA A O 1
ATOM 2000 N N . SER A 1 244 ? -49.412 -79.130 -8.617 1.00 58.59 244 SER A N 1
ATOM 2001 C CA . SER A 1 244 ? -50.206 -80.283 -8.174 1.00 58.59 244 SER A CA 1
ATOM 2002 C C . SER A 1 244 ? -49.335 -81.401 -7.620 1.00 58.59 244 SER A C 1
ATOM 2004 O O . SER A 1 244 ? -48.299 -81.664 -8.278 1.00 58.59 244 SER A O 1
#

Sequence (244 aa):
MRRYLGVYSTTRDPGKILTGSRSRPISTIYIHIFFSYNNLNKKFYIIAHLTTLILFDIIIFLLYIMPIFDYKTVIVTGSSFDNIYFVYSINPIFPFFPMLIFIISSINYLIIAILAKYKTDLTTPKMRKVNRSLSLIVFLNIGLLFLNYIITYIVSEDSSKKYEVSVDTWFISTYLSVIYLVGLAANAPILFINSSDYREAYLKEFNLIKKFFKKIFNNSSTPILVVPRVVNNNQLNQVTPIAS

Organism: Meloidogyne enterolobii (NCBI:txid390850)

pLDDT: mean 71.09, std 16.73, range [32.06, 96.38]

Radius of gyration: 32.0 Å; chains: 1; bounding box: 75×114×71 Å

Secondary structure (DSSP, 8-state):
-------------------------S-TTS--SSS-TTTS-HHHHHHHHHHHHHHHHHHHIIIIIGGGGG-S-----S-HHHHHHHHHHH-TTTTHHHHHHHHHHHHHHHHHHHHHHHHS-TTSHHHHHHHHHHHHHHHHHHHHHHHHHHHHHHHHHHHHHHSS--HHHHHHHHHHHHHHHHHHHHHHHHHHHH-HHHHHHHHHHHHHHHHHHHHHHHTT-------------TT----PPPP-